Protein AF-A0A3G2T3H5-F1 (afdb_monomer_lite)

Radius of gyration: 31.22 Å; chains: 1; bounding box: 100×37×67 Å

Secondary structure (DSSP, 8-state):
--HHHHHHHHHHHHHHHHHHHHHHHHHHHHHHHHHHHHHHHHHHHHS---S-------HHHHHHTS-THHHHHHHHHHHHHTTT-PPP-GGGEE--TTT-SS-EEEEEEE-TT--HHHHIIIIIHHHHHTT-EEE---TT-SS-S---SEEEE-TT--EEEEE-GGG-SS-TTEEEEEEE---SSS---GGG---

Foldseek 3Di:
DPVVVVVVVVVVVVVVVVVVVVVVVVVVVVVVVVVVVVVVVVVVVVPPPPVPPVDPDAPVNVCVVDPVVVVVVVVLCCQQPVVFFDRDDPVQWDDDVVPDLWTKGKDKGADLPCDPVNCCVRRVVSCVVVAWAWDPQPPDQPDDPDRAPTWTAHPQRKIKGWHALCRPPVGSRIIMIMIIHPSVSDDDDPVPDDD

Sequence (195 aa):
MQENNNQDQEEKFDYKLEIKAHFFAYGIWIVVGLFLYGFIQFLSLFEPKTRLKYADVTVEERLSNSPKIFSYFNDQAQLIFAEKLAPFKYDDISWVPQKMPYKLFQFEISDIELKQQQFEEVYISKLKENGWERIPDTQESMYYLGSADYSFMDQYGHRIFIYQPIHNLENPHYWKISMVENSGIYEYNKTLVKH

Structure (mmCIF, N/CA/C/O backbone):
data_AF-A0A3G2T3H5-F1
#
_entry.id   AF-A0A3G2T3H5-F1
#
loop_
_atom_site.group_PDB
_atom_site.id
_atom_site.type_symbol
_atom_site.label_atom_id
_atom_site.label_alt_id
_atom_site.label_comp_id
_atom_site.label_asym_id
_atom_site.label_entity_id
_atom_site.label_seq_id
_atom_site.pdbx_PDB_ins_code
_atom_site.Cartn_x
_atom_site.Cartn_y
_atom_site.Cartn_z
_atom_site.occupancy
_atom_site.B_iso_or_equiv
_atom_site.auth_seq_id
_atom_site.auth_comp_id
_atom_site.auth_asym_id
_atom_site.auth_atom_id
_atom_site.pdbx_PDB_model_num
ATOM 1 N N . MET A 1 1 ? 86.599 -6.660 -34.695 1.00 53.59 1 MET A N 1
ATOM 2 C CA . MET A 1 1 ? 85.799 -5.411 -34.623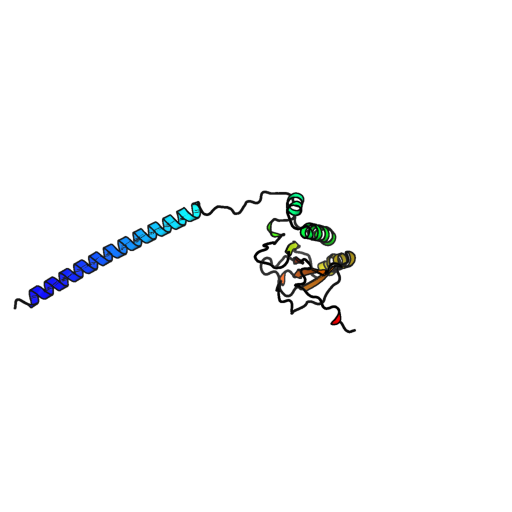 1.00 53.59 1 MET A CA 1
ATOM 3 C C . MET A 1 1 ? 84.650 -5.391 -35.648 1.00 53.59 1 MET A C 1
ATOM 5 O O . MET A 1 1 ? 84.330 -4.332 -36.169 1.00 53.59 1 MET A O 1
ATOM 9 N N . GLN A 1 2 ? 84.011 -6.531 -35.947 1.00 46.06 2 GLN A N 1
ATOM 10 C CA . GLN A 1 2 ? 82.849 -6.599 -36.857 1.00 46.06 2 GLN A CA 1
ATOM 11 C C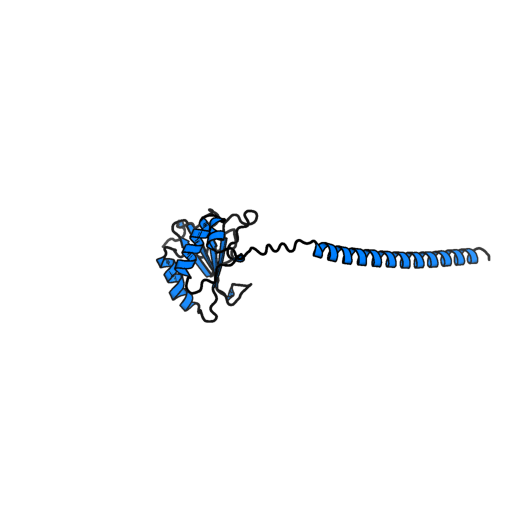 . GLN A 1 2 ? 81.587 -7.158 -36.176 1.00 46.06 2 GLN A C 1
ATOM 13 O O . GLN A 1 2 ? 80.494 -6.828 -36.613 1.00 46.06 2 GLN A O 1
ATOM 18 N N . GLU A 1 3 ? 81.715 -7.903 -35.071 1.00 48.34 3 GLU A N 1
ATOM 19 C CA . GLU A 1 3 ? 80.564 -8.436 -34.318 1.00 48.34 3 GLU A CA 1
ATOM 20 C C . GLU A 1 3 ? 79.749 -7.342 -33.598 1.00 48.34 3 GLU A C 1
ATOM 22 O O . GLU A 1 3 ? 78.525 -7.361 -33.679 1.00 48.34 3 GLU A O 1
ATOM 27 N N . ASN A 1 4 ? 80.398 -6.317 -33.022 1.00 49.59 4 ASN A N 1
ATOM 28 C CA . ASN A 1 4 ? 79.697 -5.218 -32.327 1.00 49.59 4 ASN A CA 1
ATOM 29 C C . ASN A 1 4 ? 78.794 -4.369 -33.243 1.00 49.59 4 ASN A C 1
ATOM 31 O O . ASN A 1 4 ? 77.767 -3.877 -32.797 1.00 49.59 4 ASN A O 1
ATOM 35 N N . ASN A 1 5 ? 79.144 -4.200 -34.524 1.00 51.94 5 ASN A N 1
ATOM 36 C CA . ASN A 1 5 ? 78.340 -3.385 -35.448 1.00 51.94 5 ASN A CA 1
ATOM 37 C C . ASN A 1 5 ? 77.077 -4.106 -35.937 1.00 51.94 5 ASN A C 1
ATOM 39 O O . ASN A 1 5 ? 76.103 -3.438 -36.277 1.00 51.94 5 ASN A O 1
ATOM 43 N N . ASN A 1 6 ? 77.091 -5.442 -35.983 1.00 53.56 6 ASN A N 1
ATOM 44 C CA . ASN A 1 6 ? 75.923 -6.226 -36.383 1.00 53.56 6 ASN A CA 1
ATOM 45 C C . ASN A 1 6 ? 74.921 -6.349 -35.225 1.00 53.56 6 ASN A C 1
ATOM 47 O O . ASN A 1 6 ? 73.731 -6.158 -35.457 1.00 53.56 6 ASN A O 1
ATOM 51 N N . GLN A 1 7 ? 75.395 -6.544 -33.986 1.00 49.78 7 GLN A N 1
ATOM 52 C CA . GLN A 1 7 ? 74.530 -6.540 -32.795 1.00 49.78 7 GLN A CA 1
ATOM 53 C C . GLN A 1 7 ? 73.863 -5.173 -32.556 1.00 49.78 7 GLN A C 1
ATOM 55 O O . GLN A 1 7 ? 72.655 -5.119 -32.348 1.00 49.78 7 GLN A O 1
ATOM 60 N N . ASP A 1 8 ? 74.595 -4.060 -32.702 1.00 55.69 8 ASP A N 1
ATOM 61 C CA . ASP A 1 8 ? 74.029 -2.704 -32.574 1.00 55.69 8 ASP A CA 1
ATOM 62 C C . ASP A 1 8 ? 72.996 -2.362 -33.672 1.00 55.69 8 ASP A C 1
ATOM 64 O O . ASP A 1 8 ? 72.146 -1.482 -33.489 1.00 55.69 8 ASP A O 1
ATOM 68 N N . GLN A 1 9 ? 73.084 -3.000 -34.847 1.00 55.06 9 GLN A N 1
ATOM 69 C CA . GLN A 1 9 ? 72.123 -2.816 -35.941 1.00 55.06 9 GLN A CA 1
ATOM 70 C C . GLN A 1 9 ? 70.877 -3.690 -35.781 1.00 55.06 9 GLN A C 1
ATOM 72 O O . GLN A 1 9 ? 69.784 -3.191 -36.053 1.00 55.06 9 GLN A O 1
ATOM 77 N N . GLU A 1 10 ? 71.021 -4.934 -35.314 1.00 56.00 10 GLU A N 1
ATOM 78 C CA . GLU A 1 10 ? 69.895 -5.811 -34.967 1.00 56.00 10 GLU A CA 1
ATOM 79 C C . GLU A 1 10 ? 69.091 -5.249 -33.789 1.00 56.00 10 GLU A C 1
ATOM 81 O O . GLU A 1 10 ? 67.883 -5.072 -33.934 1.00 56.00 10 GLU A O 1
ATOM 86 N N . GLU A 1 11 ? 69.734 -4.815 -32.696 1.00 56.69 11 GLU A N 1
ATOM 87 C CA . GLU A 1 11 ? 69.025 -4.187 -31.567 1.00 56.69 11 GLU A CA 1
ATOM 88 C C . GLU A 1 11 ? 68.261 -2.930 -32.011 1.00 56.69 11 GLU A C 1
ATOM 90 O O . GLU A 1 11 ? 67.079 -2.761 -31.709 1.00 56.69 11 GLU A O 1
ATOM 95 N N . LYS A 1 12 ? 68.884 -2.042 -32.801 1.00 57.34 12 LYS A N 1
ATOM 96 C CA . LYS A 1 12 ? 68.203 -0.839 -33.322 1.00 57.34 12 LYS A CA 1
ATOM 97 C C . LYS A 1 12 ? 67.062 -1.157 -34.289 1.00 57.34 12 LYS A C 1
ATOM 99 O O . LYS A 1 12 ? 66.165 -0.320 -34.443 1.00 57.34 12 LYS A O 1
ATOM 104 N N . PHE A 1 13 ? 67.111 -2.290 -34.985 1.00 57.06 13 PHE A N 1
ATOM 105 C CA . PHE A 1 13 ? 66.041 -2.735 -35.871 1.00 57.06 13 PHE A CA 1
ATOM 106 C C . PHE A 1 13 ? 64.867 -3.296 -35.061 1.00 57.06 13 PHE A C 1
ATOM 108 O O . PHE A 1 13 ? 63.732 -2.877 -35.300 1.00 57.06 13 PHE A O 1
ATOM 115 N N . ASP A 1 14 ? 65.147 -4.115 -34.047 1.00 58.66 14 ASP A N 1
ATOM 116 C CA . ASP A 1 14 ? 64.147 -4.675 -33.135 1.00 58.66 14 ASP A CA 1
ATOM 117 C C . ASP A 1 14 ? 63.424 -3.590 -32.330 1.00 58.66 14 ASP A C 1
ATOM 119 O O . ASP A 1 14 ? 62.194 -3.549 -32.347 1.00 58.66 14 ASP A O 1
ATOM 123 N N . TYR A 1 15 ? 64.134 -2.601 -31.771 1.00 58.31 15 TYR A N 1
ATOM 124 C CA . TYR A 1 15 ? 63.493 -1.468 -31.083 1.00 58.31 15 TYR A CA 1
ATOM 125 C C . TYR A 1 15 ? 62.580 -0.648 -32.010 1.00 58.31 15 TYR A C 1
ATOM 127 O O . TYR A 1 15 ? 61.507 -0.190 -31.614 1.00 58.31 15 TYR A O 1
ATOM 135 N N . LYS A 1 16 ? 62.973 -0.443 -33.275 1.00 63.81 16 LYS A N 1
ATOM 136 C CA . LYS A 1 16 ? 62.130 0.271 -34.252 1.00 63.81 16 LYS A CA 1
ATOM 137 C C . LYS A 1 16 ? 60.909 -0.547 -34.665 1.00 63.81 16 LYS A C 1
ATOM 139 O O . LYS A 1 16 ? 59.874 0.048 -34.977 1.00 63.81 16 LYS A O 1
ATOM 144 N N . LEU A 1 17 ? 61.025 -1.871 -34.706 1.00 64.75 17 LEU A N 1
ATOM 145 C CA . LEU A 1 17 ? 59.927 -2.782 -35.012 1.00 64.75 17 LEU A CA 1
ATOM 146 C C . LEU A 1 17 ? 58.942 -2.863 -33.836 1.00 64.75 17 LEU A C 1
ATOM 148 O O . LEU A 1 17 ? 57.736 -2.758 -34.051 1.00 64.75 17 LEU A O 1
ATOM 152 N N . GLU A 1 18 ? 59.451 -2.927 -32.608 1.00 63.16 18 GLU A N 1
ATOM 153 C CA . GLU A 1 18 ? 58.683 -2.946 -31.360 1.00 63.16 18 GLU A CA 1
ATOM 154 C C . GLU A 1 18 ? 57.906 -1.638 -31.148 1.00 63.16 18 GLU A C 1
ATOM 156 O O . GLU A 1 18 ? 56.699 -1.657 -30.909 1.00 63.16 18 GLU A O 1
ATOM 161 N N . ILE A 1 19 ? 58.541 -0.480 -31.368 1.00 68.69 19 ILE A N 1
ATOM 162 C CA . ILE A 1 19 ? 57.857 0.822 -31.309 1.00 68.69 19 ILE A CA 1
ATOM 163 C C . ILE A 1 19 ? 56.727 0.890 -32.348 1.00 68.69 19 ILE A C 1
ATOM 165 O O . ILE A 1 19 ? 55.616 1.318 -32.029 1.00 68.69 19 ILE A O 1
ATOM 169 N N . LYS A 1 20 ? 56.964 0.435 -33.587 1.00 70.25 20 LYS A N 1
ATOM 170 C CA . LYS A 1 20 ? 55.921 0.394 -34.628 1.00 70.25 20 LYS A CA 1
ATOM 171 C C . LYS A 1 20 ? 54.786 -0.566 -34.271 1.00 70.25 20 LYS A C 1
ATOM 173 O O . LYS A 1 20 ? 53.629 -0.228 -34.519 1.00 70.25 20 LYS A O 1
ATOM 178 N N . ALA A 1 21 ? 55.095 -1.715 -33.673 1.00 73.31 21 ALA A N 1
ATOM 179 C CA . ALA A 1 21 ? 54.104 -2.675 -33.198 1.00 73.31 21 ALA A CA 1
ATOM 180 C C . ALA A 1 21 ? 53.249 -2.087 -32.067 1.00 73.31 21 ALA A C 1
ATOM 182 O O . ALA A 1 21 ? 52.030 -2.245 -32.085 1.00 73.31 21 ALA A O 1
ATOM 183 N N . HIS A 1 22 ? 53.846 -1.324 -31.147 1.00 72.25 22 HIS A N 1
ATOM 184 C CA . HIS A 1 22 ? 53.109 -0.604 -30.111 1.00 72.25 22 HIS A CA 1
ATOM 185 C C . HIS A 1 22 ? 52.196 0.480 -30.687 1.00 72.25 22 HIS A C 1
ATOM 187 O O . HIS A 1 22 ? 51.030 0.535 -30.309 1.00 72.25 22 HIS A O 1
ATOM 193 N N . PHE A 1 23 ? 52.658 1.294 -31.641 1.00 74.19 23 PHE A N 1
ATOM 194 C CA . PHE A 1 23 ? 51.790 2.269 -32.318 1.00 74.19 23 PHE A CA 1
ATOM 195 C C . PHE A 1 23 ? 50.618 1.599 -33.045 1.00 74.19 23 PHE A C 1
ATOM 197 O O . PHE A 1 23 ? 49.490 2.088 -32.968 1.00 74.19 23 PHE A O 1
ATOM 204 N N . PHE A 1 24 ? 50.858 0.459 -33.697 1.00 73.19 24 PHE A N 1
ATOM 205 C CA . PHE A 1 24 ? 49.794 -0.339 -34.306 1.00 73.19 24 PHE A CA 1
ATOM 206 C C . PHE A 1 24 ? 48.822 -0.896 -33.263 1.00 73.19 24 PHE A C 1
ATOM 208 O O . PHE A 1 24 ? 47.612 -0.793 -33.447 1.00 73.19 24 PHE A O 1
ATOM 215 N N . ALA A 1 25 ? 49.328 -1.429 -32.150 1.00 77.69 25 ALA A N 1
ATOM 216 C CA . ALA A 1 25 ? 48.507 -1.946 -31.063 1.00 77.69 25 ALA A CA 1
ATOM 217 C C . ALA A 1 25 ? 47.642 -0.844 -30.433 1.00 77.69 25 ALA A C 1
ATOM 219 O O . ALA A 1 25 ? 46.441 -1.040 -30.270 1.00 77.69 25 ALA A O 1
ATOM 220 N N . TYR A 1 26 ? 48.204 0.337 -30.150 1.00 77.06 26 TYR A N 1
ATOM 221 C CA . TYR A 1 26 ? 47.439 1.487 -29.655 1.00 77.06 26 TYR A CA 1
ATOM 222 C C . TYR A 1 26 ? 46.386 1.952 -30.668 1.00 77.06 26 TYR A C 1
ATOM 224 O O . TYR A 1 26 ? 45.255 2.240 -30.281 1.00 77.06 26 TYR A O 1
ATOM 232 N N . GLY A 1 27 ? 46.713 1.961 -31.965 1.00 76.25 27 GLY A N 1
ATOM 233 C CA . GLY A 1 27 ? 45.751 2.255 -33.028 1.00 76.25 27 GLY A CA 1
ATOM 234 C C . GLY A 1 27 ? 44.589 1.258 -33.066 1.00 76.25 27 GLY A C 1
ATOM 235 O O . GLY A 1 27 ? 43.431 1.666 -33.136 1.00 76.25 27 GLY A O 1
ATOM 236 N N . ILE A 1 28 ? 44.879 -0.040 -32.939 1.00 82.75 28 ILE A N 1
ATOM 237 C CA . ILE A 1 28 ? 43.861 -1.097 -32.866 1.00 82.75 28 ILE A CA 1
ATOM 238 C C . ILE A 1 28 ? 42.987 -0.915 -31.620 1.00 82.75 28 ILE A C 1
ATOM 240 O O . ILE A 1 28 ? 41.766 -0.976 -31.731 1.00 82.75 28 ILE A O 1
ATOM 244 N N . TRP A 1 29 ? 43.573 -0.619 -30.457 1.00 79.31 29 TRP A N 1
ATOM 245 C CA . TRP A 1 29 ? 42.818 -0.365 -29.225 1.00 79.31 29 TRP A CA 1
ATOM 246 C C . TRP A 1 29 ? 41.880 0.838 -29.336 1.00 79.31 29 TRP A C 1
ATOM 248 O O . TRP A 1 29 ? 40.744 0.767 -28.871 1.00 79.31 29 TRP A O 1
ATOM 258 N N . ILE A 1 30 ? 42.313 1.917 -29.992 1.00 82.25 30 ILE A N 1
ATOM 259 C CA . ILE A 1 30 ? 41.468 3.092 -30.243 1.00 82.25 30 ILE A CA 1
ATOM 260 C C . ILE A 1 30 ? 40.303 2.729 -31.171 1.00 82.25 30 ILE A C 1
ATOM 262 O O . ILE A 1 30 ? 39.162 3.087 -30.887 1.00 82.25 30 ILE A O 1
ATOM 266 N N . VAL A 1 31 ? 40.560 1.979 -32.246 1.00 86.50 31 VAL A N 1
ATOM 267 C CA . VAL A 1 31 ? 39.512 1.539 -33.182 1.00 86.50 31 VAL A CA 1
ATOM 268 C C . VAL A 1 31 ? 38.519 0.596 -32.501 1.00 86.50 31 VAL A C 1
ATOM 270 O O . VAL A 1 31 ? 37.313 0.772 -32.655 1.00 86.50 31 VAL A O 1
ATOM 273 N N . VAL A 1 32 ? 38.997 -0.359 -31.700 1.00 85.38 32 VAL A N 1
ATOM 274 C CA . VAL A 1 32 ? 38.149 -1.278 -30.924 1.00 85.38 32 VAL A CA 1
ATOM 275 C C . VAL A 1 32 ? 37.328 -0.517 -29.883 1.00 85.38 32 VAL A C 1
ATOM 277 O O . VAL A 1 32 ? 36.135 -0.777 -29.746 1.00 85.38 32 VAL A O 1
ATOM 280 N N . GLY A 1 33 ? 37.922 0.460 -29.193 1.00 84.00 33 GLY A N 1
ATOM 281 C CA . GLY A 1 33 ? 37.222 1.312 -28.231 1.00 84.00 33 GLY A CA 1
ATOM 282 C C . GLY A 1 33 ? 36.127 2.160 -28.880 1.00 84.00 33 GLY A C 1
ATOM 283 O O . GLY A 1 33 ? 35.010 2.213 -28.371 1.00 84.00 33 GLY A O 1
ATOM 284 N N . LEU A 1 34 ? 36.409 2.767 -30.037 1.00 88.06 34 LEU A N 1
ATOM 285 C CA . LEU A 1 34 ? 35.421 3.528 -30.810 1.00 88.06 34 LEU A CA 1
ATOM 286 C C . LEU A 1 34 ? 34.308 2.632 -31.359 1.00 88.06 34 LEU A C 1
ATOM 288 O O . LEU A 1 34 ? 33.141 3.022 -31.328 1.00 88.06 34 LEU A O 1
ATOM 292 N N . PHE A 1 35 ? 34.647 1.424 -31.815 1.00 88.19 35 PHE A N 1
ATOM 293 C CA . PHE A 1 35 ? 33.664 0.448 -32.273 1.00 88.19 35 PHE A CA 1
ATOM 294 C C . PHE A 1 35 ? 32.764 -0.016 -31.125 1.00 88.19 35 PHE A C 1
ATOM 296 O O . PHE A 1 35 ? 31.550 -0.010 -31.281 1.00 88.19 35 PHE A O 1
ATOM 303 N N . LEU A 1 36 ? 33.326 -0.344 -29.957 1.00 83.88 36 LEU A N 1
ATOM 304 C CA . LEU A 1 36 ? 32.558 -0.698 -28.760 1.00 83.88 36 LEU A CA 1
ATOM 305 C C . LEU A 1 36 ? 31.672 0.457 -28.295 1.00 83.88 36 LEU A C 1
ATOM 307 O O . LEU A 1 36 ? 30.507 0.236 -27.992 1.00 83.88 36 LEU A O 1
ATOM 311 N N . TYR A 1 37 ? 32.184 1.688 -28.285 1.00 84.25 37 TYR A N 1
ATOM 312 C CA . TYR A 1 37 ? 31.395 2.867 -27.935 1.00 84.25 37 TYR A CA 1
ATOM 313 C C . TYR A 1 37 ? 30.217 3.067 -28.899 1.00 84.25 37 TYR A C 1
ATOM 315 O O . TYR A 1 37 ? 29.076 3.209 -28.461 1.00 84.25 37 TYR A O 1
ATOM 323 N N . GLY A 1 38 ? 30.469 3.015 -30.211 1.00 81.88 38 GLY A N 1
ATOM 324 C CA . GLY A 1 38 ? 29.429 3.106 -31.235 1.00 81.88 38 GLY A CA 1
ATOM 325 C C . GLY A 1 38 ? 28.443 1.940 -31.181 1.00 81.88 38 GLY A C 1
ATOM 326 O O . GLY A 1 38 ? 27.248 2.144 -31.361 1.00 81.88 38 GLY A O 1
ATOM 327 N N . PHE A 1 39 ? 28.916 0.735 -30.867 1.00 81.12 39 PHE A N 1
ATOM 328 C CA . PHE A 1 39 ? 28.091 -0.458 -30.710 1.00 81.12 39 PHE A CA 1
ATOM 329 C C . PHE A 1 39 ? 27.214 -0.389 -29.457 1.00 81.12 39 PHE A C 1
ATOM 331 O O . PHE A 1 39 ? 26.047 -0.741 -29.533 1.00 81.12 39 PHE A O 1
ATOM 338 N N . ILE A 1 40 ? 27.716 0.129 -28.333 1.00 79.19 40 ILE A N 1
ATOM 339 C CA . ILE A 1 40 ? 26.917 0.381 -27.124 1.00 79.19 40 ILE A CA 1
ATOM 340 C C . ILE A 1 40 ? 25.858 1.458 -27.396 1.00 79.19 40 ILE A C 1
ATOM 342 O O . ILE A 1 40 ? 24.711 1.290 -26.999 1.00 79.19 40 ILE A O 1
ATOM 346 N N . GLN A 1 41 ? 26.203 2.532 -28.114 1.00 75.62 41 GLN A N 1
ATOM 347 C CA . GLN A 1 41 ? 25.238 3.562 -28.531 1.00 75.62 41 GLN A CA 1
ATOM 348 C C . GLN A 1 41 ? 24.208 3.032 -29.540 1.00 75.62 41 GLN A C 1
ATOM 350 O O . GLN A 1 41 ? 23.042 3.410 -29.525 1.00 75.62 41 GLN A O 1
ATOM 355 N N . PHE A 1 42 ? 24.619 2.130 -30.427 1.00 77.62 42 PHE A N 1
ATOM 356 C CA . PHE A 1 42 ? 23.714 1.438 -31.334 1.00 77.62 42 PHE A CA 1
ATOM 357 C C . PHE A 1 42 ? 22.791 0.493 -30.561 1.00 77.62 42 PHE A C 1
ATOM 359 O O . PHE A 1 42 ? 21.582 0.529 -30.750 1.00 77.62 42 PHE A O 1
ATOM 366 N N . LEU A 1 43 ? 23.323 -0.298 -29.628 1.00 71.56 43 LEU A N 1
ATOM 367 C CA . LEU A 1 43 ? 22.522 -1.146 -28.753 1.00 71.56 43 LEU A CA 1
ATOM 368 C C . LEU A 1 43 ? 21.571 -0.328 -27.879 1.00 71.56 43 LEU A C 1
ATOM 370 O O . LEU A 1 43 ? 20.451 -0.772 -27.702 1.00 71.56 43 LEU A O 1
ATOM 374 N N . SER A 1 44 ? 21.932 0.869 -27.407 1.00 60.97 44 SER A N 1
ATOM 375 C CA . SER A 1 44 ? 21.009 1.742 -26.660 1.00 60.97 44 SER A CA 1
ATOM 376 C C . SER A 1 44 ? 19.907 2.363 -27.536 1.00 60.97 44 SER A C 1
ATOM 378 O O . SER A 1 44 ? 18.854 2.749 -27.030 1.00 60.97 44 SER A O 1
ATOM 380 N N . LEU A 1 45 ? 20.100 2.428 -28.861 1.00 66.75 45 LEU A N 1
ATOM 381 C CA . LEU A 1 45 ? 19.044 2.783 -29.820 1.00 66.75 45 LEU A CA 1
ATOM 382 C C . LEU A 1 45 ? 18.048 1.632 -30.044 1.00 66.75 45 LEU A C 1
ATOM 384 O O . LEU A 1 45 ? 16.884 1.901 -30.348 1.00 66.75 45 LEU A O 1
ATOM 388 N N . PHE A 1 46 ? 18.498 0.380 -29.894 1.00 60.69 46 PHE A N 1
ATOM 389 C CA . PHE A 1 46 ? 17.671 -0.833 -29.983 1.00 60.69 46 PHE A CA 1
ATOM 390 C C . PHE A 1 46 ? 17.242 -1.396 -28.634 1.00 60.69 46 PHE A C 1
ATOM 392 O O . PHE A 1 46 ? 16.380 -2.278 -28.620 1.00 60.69 46 PHE A O 1
ATOM 399 N N . GLU A 1 47 ? 17.791 -0.899 -27.519 1.00 48.53 47 GLU A N 1
ATOM 400 C CA . GLU A 1 47 ? 17.209 -1.103 -26.205 1.00 48.53 47 GLU A CA 1
ATOM 401 C C . GLU A 1 47 ? 15.764 -0.689 -26.376 1.00 48.53 47 GLU A C 1
ATOM 403 O O . GLU A 1 47 ? 15.482 0.462 -26.746 1.00 48.53 47 GLU A O 1
ATOM 408 N N . PRO A 1 48 ? 14.833 -1.637 -26.224 1.00 45.06 48 PRO A N 1
ATOM 409 C CA . PRO A 1 48 ? 13.463 -1.294 -26.417 1.00 45.06 48 PRO A CA 1
ATOM 410 C C . PRO A 1 48 ? 13.221 -0.218 -25.367 1.00 45.06 48 PRO A C 1
ATOM 412 O O . PRO A 1 48 ? 13.309 -0.458 -24.162 1.00 45.06 48 PRO A O 1
ATOM 415 N N . LYS A 1 49 ? 12.865 0.988 -25.819 1.00 47.38 49 LYS A N 1
ATOM 416 C CA . LYS A 1 49 ? 12.226 1.998 -24.974 1.00 47.38 49 LYS A CA 1
ATOM 417 C C . LYS A 1 49 ? 10.859 1.490 -24.494 1.00 47.38 49 LYS A C 1
ATOM 419 O O . LYS A 1 49 ? 9.951 2.276 -24.277 1.00 47.38 49 LYS A O 1
ATOM 424 N N . THR A 1 50 ? 10.702 0.184 -24.294 1.00 43.88 50 THR A N 1
ATOM 425 C CA . THR A 1 50 ? 9.740 -0.464 -23.431 1.00 43.88 50 THR A CA 1
ATOM 426 C C . THR A 1 50 ? 10.138 -0.213 -21.972 1.00 43.88 50 THR A C 1
ATOM 428 O O . THR A 1 50 ? 10.145 -1.121 -21.149 1.00 43.88 50 THR A O 1
ATOM 431 N N . ARG A 1 51 ? 10.268 1.058 -21.574 1.00 42.22 51 ARG A N 1
ATOM 432 C CA . ARG A 1 51 ? 9.248 1.455 -20.609 1.00 42.22 51 ARG A CA 1
ATOM 433 C C . ARG A 1 51 ? 7.981 1.297 -21.415 1.00 42.22 51 ARG A C 1
ATOM 435 O O . ARG A 1 51 ? 7.722 2.122 -22.286 1.00 42.22 51 ARG A O 1
ATOM 442 N N . LEU A 1 52 ? 7.289 0.167 -21.246 1.00 45.41 52 LEU A N 1
ATOM 443 C CA . LEU A 1 52 ? 5.878 0.119 -21.573 1.00 45.41 52 LEU A CA 1
ATOM 444 C C . LEU A 1 52 ? 5.359 1.432 -20.998 1.00 45.41 52 LEU A C 1
ATOM 446 O O . LEU A 1 52 ? 5.338 1.617 -19.783 1.00 45.41 52 LEU A O 1
ATOM 450 N N . LYS A 1 53 ? 5.094 2.412 -21.868 1.00 45.12 53 LYS A N 1
ATOM 451 C CA . LYS A 1 53 ? 4.175 3.479 -21.537 1.00 45.12 53 LYS A CA 1
ATOM 452 C C . LYS A 1 53 ? 2.897 2.692 -21.408 1.00 45.12 53 LYS A C 1
ATOM 454 O O . LYS A 1 53 ? 2.219 2.451 -22.402 1.00 45.12 53 LYS A O 1
ATOM 459 N N . TYR A 1 54 ? 2.700 2.116 -20.226 1.00 49.88 54 TYR A N 1
ATOM 460 C CA . TYR A 1 54 ? 1.429 1.578 -19.841 1.00 49.88 54 TYR A CA 1
ATOM 461 C C . TYR A 1 54 ? 0.514 2.745 -20.126 1.00 49.88 54 TYR A C 1
ATOM 463 O O . TYR A 1 54 ? 0.729 3.833 -19.589 1.00 49.88 54 TYR A O 1
ATOM 471 N N . ALA A 1 55 ? -0.347 2.565 -21.124 1.00 47.91 55 ALA A N 1
ATOM 472 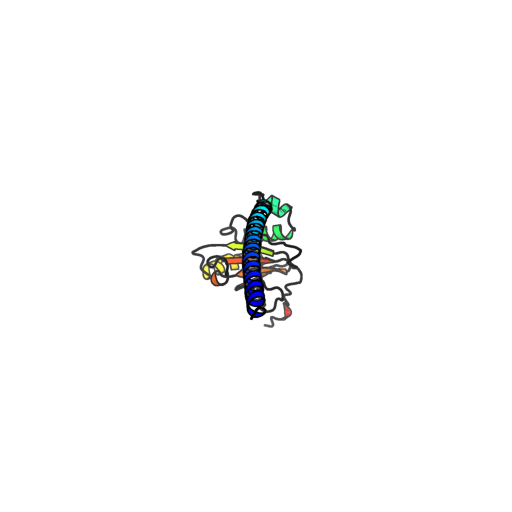C CA . ALA A 1 55 ? -1.327 3.569 -21.464 1.00 47.91 55 ALA A CA 1
ATOM 473 C C . ALA A 1 55 ? -2.002 4.008 -20.160 1.00 47.91 55 ALA A C 1
ATOM 475 O O . ALA A 1 55 ? -2.016 3.239 -19.191 1.00 47.91 55 ALA A O 1
ATOM 476 N N . ASP A 1 56 ? -2.540 5.220 -20.130 1.00 55.19 56 ASP A N 1
ATOM 477 C CA . ASP A 1 56 ? -3.382 5.677 -19.029 1.00 55.19 56 ASP A CA 1
ATOM 478 C C . ASP A 1 56 ? -4.692 4.857 -19.043 1.00 55.19 56 ASP A C 1
ATOM 480 O O . ASP A 1 56 ? -5.759 5.339 -19.404 1.00 55.19 56 ASP A O 1
ATOM 484 N N . VAL A 1 57 ? -4.585 3.557 -18.753 1.00 59.41 57 VAL A N 1
ATOM 485 C CA . VAL A 1 57 ? -5.683 2.638 -18.486 1.00 59.41 57 VAL A CA 1
ATOM 486 C C . VAL A 1 57 ? -6.262 3.052 -17.153 1.00 59.41 57 VAL A C 1
ATOM 488 O O . VAL A 1 57 ? -5.516 3.296 -16.198 1.00 59.41 57 VAL A O 1
ATOM 491 N N . THR A 1 58 ? -7.586 3.125 -17.093 1.00 68.38 58 THR A N 1
ATOM 492 C CA . THR A 1 58 ? -8.263 3.524 -15.867 1.00 68.38 58 THR A CA 1
ATOM 493 C C . THR A 1 58 ? -8.004 2.500 -14.759 1.00 68.38 58 THR A C 1
ATOM 495 O O . THR A 1 58 ? -7.595 1.356 -15.001 1.00 68.38 58 THR A O 1
ATOM 498 N N . VAL A 1 59 ? -8.226 2.918 -13.516 1.00 68.81 59 VAL A N 1
ATOM 499 C CA . VAL A 1 59 ? -8.042 2.068 -12.332 1.00 68.81 59 VAL A CA 1
ATOM 500 C C . VAL A 1 59 ? -8.888 0.802 -12.447 1.00 68.81 59 VAL A C 1
ATOM 502 O O . VAL A 1 59 ? -8.419 -0.294 -12.155 1.00 68.81 59 VAL A O 1
ATOM 505 N N . GLU A 1 60 ? -10.106 0.937 -12.961 1.00 71.00 60 GLU A N 1
ATOM 506 C CA . GLU A 1 60 ? -11.070 -0.145 -13.132 1.00 71.00 60 GLU A CA 1
ATOM 507 C C . GLU A 1 60 ? -10.571 -1.191 -14.134 1.00 71.00 60 GLU A C 1
ATOM 509 O O . GLU A 1 60 ? -10.590 -2.385 -13.833 1.00 71.00 60 GLU A O 1
ATOM 514 N N . GLU A 1 61 ? -10.065 -0.756 -15.293 1.00 72.12 61 GLU A N 1
ATOM 515 C CA . GLU A 1 61 ? -9.537 -1.651 -16.333 1.00 72.12 61 GLU A CA 1
ATOM 516 C C . GLU A 1 61 ? -8.263 -2.377 -15.872 1.00 72.12 61 GLU A C 1
ATOM 518 O O . GLU A 1 61 ? -7.971 -3.517 -16.250 1.00 72.12 61 GLU A O 1
ATOM 523 N N . ARG A 1 62 ? -7.490 -1.744 -14.993 1.00 72.06 62 ARG A N 1
ATOM 524 C CA . ARG A 1 62 ? -6.311 -2.356 -14.384 1.00 72.06 62 ARG A CA 1
ATOM 525 C C . ARG A 1 62 ? -6.684 -3.388 -13.329 1.00 72.06 62 ARG A C 1
ATOM 527 O O . ARG A 1 62 ? -6.148 -4.499 -13.344 1.00 72.06 62 ARG A O 1
ATOM 534 N N . LEU A 1 63 ? -7.604 -3.044 -12.432 1.00 75.81 63 LEU A N 1
ATOM 535 C CA . LEU A 1 63 ? -8.096 -3.954 -11.401 1.00 75.81 63 LEU A CA 1
ATOM 536 C C . LEU A 1 63 ? -8.796 -5.168 -12.020 1.00 75.81 63 LEU A C 1
ATOM 538 O O . LEU A 1 63 ? -8.586 -6.281 -11.545 1.00 75.81 63 LEU A O 1
ATOM 542 N N . SER A 1 64 ? -9.532 -4.997 -13.125 1.00 76.56 64 SER A N 1
ATOM 543 C CA . SER A 1 64 ? -10.174 -6.117 -13.827 1.00 76.56 64 SER A CA 1
ATOM 544 C C . SER A 1 64 ? -9.182 -7.132 -14.397 1.00 76.56 64 SER A C 1
ATOM 546 O O . SER A 1 64 ? -9.513 -8.309 -14.519 1.00 76.56 64 SER A O 1
ATOM 548 N N . ASN A 1 65 ? -7.964 -6.692 -14.729 1.00 73.88 65 ASN A N 1
ATOM 549 C CA . ASN A 1 65 ? -6.890 -7.538 -15.257 1.00 73.88 65 ASN A CA 1
ATOM 550 C C . ASN A 1 65 ? -5.912 -8.032 -14.173 1.00 73.88 65 ASN A C 1
ATOM 552 O O . ASN A 1 65 ? -4.929 -8.705 -14.484 1.00 73.88 65 ASN A O 1
ATOM 556 N N . SER A 1 66 ? -6.168 -7.707 -12.905 1.00 76.50 66 SER A N 1
ATOM 557 C CA . SER A 1 66 ? -5.298 -8.029 -11.774 1.00 76.50 66 SER A CA 1
ATOM 558 C C . SER A 1 66 ? -5.930 -9.094 -10.866 1.00 76.50 66 SER A C 1
ATOM 560 O O . SER A 1 66 ? -7.139 -9.331 -10.915 1.00 76.50 66 SER A O 1
ATOM 562 N N . PRO A 1 67 ? -5.145 -9.773 -10.006 1.00 83.75 67 PRO A N 1
ATOM 563 C CA . PRO A 1 67 ? -5.707 -10.627 -8.966 1.00 83.75 67 PRO A CA 1
ATOM 564 C C . PRO A 1 67 ? -6.795 -9.918 -8.147 1.00 83.75 67 PRO A C 1
ATOM 566 O O . PRO A 1 67 ? -6.602 -8.788 -7.706 1.00 83.75 67 PRO A O 1
ATOM 569 N N . LYS A 1 68 ? -7.905 -10.621 -7.874 1.00 85.81 68 LYS A N 1
ATOM 570 C CA . LYS A 1 68 ? -9.097 -10.079 -7.188 1.00 85.81 68 LYS A CA 1
ATOM 571 C C . LYS A 1 68 ? -8.809 -9.369 -5.860 1.00 85.81 68 LYS A C 1
ATOM 573 O O . LYS A 1 68 ? -9.561 -8.482 -5.473 1.00 85.81 68 LYS A O 1
ATOM 578 N N . ILE A 1 69 ? -7.734 -9.748 -5.166 1.00 86.88 69 ILE A N 1
ATOM 579 C CA . ILE A 1 69 ? -7.345 -9.109 -3.905 1.00 86.88 69 ILE A CA 1
ATOM 580 C C . ILE A 1 69 ? -7.022 -7.618 -4.077 1.00 86.88 69 ILE A C 1
ATOM 582 O O . ILE A 1 69 ? -7.244 -6.838 -3.161 1.00 86.88 69 ILE A O 1
ATOM 586 N N . PHE A 1 70 ? -6.551 -7.192 -5.252 1.00 86.12 70 PHE A N 1
ATOM 587 C CA . PHE A 1 70 ? -6.231 -5.786 -5.488 1.00 86.12 70 PHE A CA 1
ATOM 588 C C . PHE A 1 70 ? -7.477 -4.912 -5.572 1.00 86.12 70 PHE A C 1
ATOM 590 O O . PHE A 1 70 ? -7.429 -3.768 -5.134 1.00 86.12 70 PHE A O 1
ATOM 597 N N . SER A 1 71 ? -8.601 -5.452 -6.052 1.00 87.00 71 SER A N 1
ATOM 598 C CA . SER A 1 71 ? -9.891 -4.762 -5.963 1.00 87.00 71 SER A CA 1
ATOM 599 C C . SER A 1 71 ? -10.292 -4.566 -4.504 1.00 87.00 71 SER A C 1
ATOM 601 O O . SER A 1 71 ? -10.595 -3.450 -4.106 1.00 87.00 71 SER A O 1
ATOM 603 N N . TYR A 1 72 ? -10.176 -5.618 -3.686 1.00 91.06 72 TYR A N 1
ATOM 604 C CA . TYR A 1 72 ? -10.437 -5.523 -2.250 1.00 91.06 72 TYR A CA 1
ATOM 605 C C . TYR A 1 72 ? -9.551 -4.469 -1.565 1.00 91.06 72 TYR A C 1
ATOM 607 O O . TYR A 1 72 ? -10.058 -3.626 -0.831 1.00 91.06 72 TYR A O 1
ATOM 615 N N . PHE A 1 73 ? -8.241 -4.464 -1.832 1.00 90.31 73 PHE A N 1
ATOM 616 C CA . PHE A 1 73 ? -7.330 -3.470 -1.257 1.00 90.31 73 PHE A CA 1
ATOM 617 C C . PHE A 1 73 ? -7.612 -2.050 -1.731 1.00 90.31 73 PHE A C 1
ATOM 619 O O . PHE A 1 73 ? -7.566 -1.131 -0.918 1.00 90.31 73 PHE A O 1
ATOM 626 N N . ASN A 1 74 ? -7.952 -1.863 -3.005 1.00 87.19 74 ASN A N 1
ATOM 627 C CA . ASN A 1 74 ? -8.363 -0.560 -3.504 1.00 87.19 74 ASN A CA 1
ATOM 628 C C . ASN A 1 74 ? -9.634 -0.063 -2.795 1.00 87.19 74 ASN A C 1
ATOM 630 O O . ASN A 1 74 ? -9.667 1.083 -2.354 1.00 87.19 74 ASN A O 1
ATOM 634 N N . ASP A 1 75 ? -10.642 -0.920 -2.623 1.00 88.94 75 ASP A N 1
ATOM 635 C CA . ASP A 1 75 ? -11.888 -0.554 -1.942 1.00 88.94 75 ASP A CA 1
ATOM 636 C C . ASP A 1 75 ? -11.624 -0.164 -0.479 1.00 88.94 75 ASP A C 1
ATOM 638 O O . ASP A 1 75 ? -12.093 0.873 -0.011 1.00 88.94 75 ASP A O 1
ATOM 642 N N . GLN A 1 76 ? -10.803 -0.941 0.236 1.00 91.38 76 GLN A N 1
ATOM 643 C CA . GLN A 1 76 ? -10.388 -0.615 1.605 1.00 91.38 76 GLN 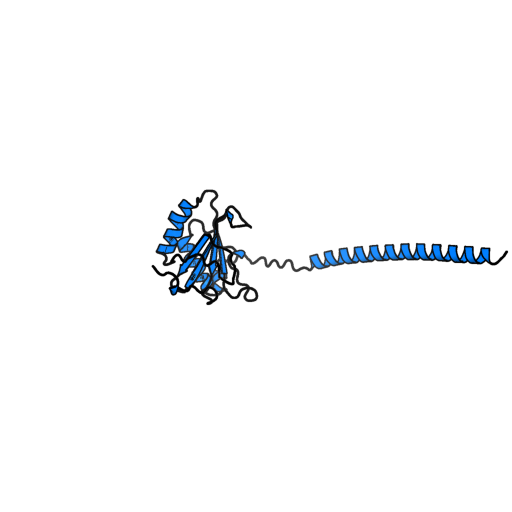A CA 1
ATOM 644 C C . GLN A 1 76 ? -9.601 0.700 1.663 1.00 91.38 76 GLN A C 1
ATOM 646 O O . GLN A 1 76 ? -9.846 1.540 2.530 1.00 91.38 76 GLN A O 1
ATOM 651 N N . ALA A 1 77 ? -8.683 0.918 0.721 1.00 88.38 77 ALA A N 1
ATOM 652 C CA . ALA A 1 77 ? -7.902 2.142 0.658 1.00 88.38 77 ALA A CA 1
ATOM 653 C C . ALA A 1 77 ? -8.785 3.373 0.405 1.00 88.38 77 ALA A C 1
ATOM 655 O O . ALA A 1 77 ? -8.597 4.399 1.054 1.00 88.38 77 ALA A O 1
ATOM 656 N N . GLN A 1 78 ? -9.789 3.266 -0.468 1.00 86.44 78 GLN A N 1
ATOM 657 C CA . GLN A 1 78 ? -10.768 4.330 -0.688 1.00 86.44 78 GLN A CA 1
ATOM 658 C C . GLN A 1 78 ? -11.628 4.580 0.557 1.00 86.44 78 GLN A C 1
ATOM 660 O O . GLN A 1 78 ? -11.828 5.732 0.930 1.00 86.44 78 GLN A O 1
ATOM 665 N N . LEU A 1 79 ? -12.081 3.535 1.253 1.00 88.62 79 LEU A N 1
ATOM 666 C CA . LEU A 1 79 ? -12.877 3.689 2.478 1.00 88.62 79 LEU A CA 1
ATOM 667 C C . LEU A 1 79 ? -12.109 4.402 3.600 1.00 88.62 79 LEU A C 1
ATOM 669 O O . LEU A 1 79 ? -12.671 5.235 4.311 1.00 88.62 79 LEU A O 1
ATOM 673 N N . ILE A 1 80 ? -10.821 4.095 3.758 1.00 87.88 80 ILE A N 1
ATOM 674 C CA . ILE A 1 80 ? -10.014 4.582 4.884 1.00 87.88 80 ILE A CA 1
ATOM 675 C C . ILE A 1 80 ? -9.303 5.899 4.542 1.00 87.88 80 ILE A C 1
ATOM 677 O O . ILE A 1 80 ? -9.264 6.815 5.365 1.00 87.88 80 ILE A O 1
ATOM 681 N N . PHE A 1 81 ? -8.760 6.016 3.329 1.00 85.12 81 PHE A N 1
ATOM 682 C CA . PHE A 1 81 ? -7.829 7.078 2.938 1.00 85.12 81 PHE A CA 1
ATOM 683 C C . PHE A 1 81 ? -8.350 8.005 1.831 1.00 85.12 81 PHE A C 1
ATOM 685 O O . PHE A 1 81 ? -7.579 8.837 1.365 1.00 85.12 81 PHE A O 1
ATOM 692 N N . ALA A 1 82 ? -9.628 7.920 1.430 1.00 77.75 82 ALA A N 1
ATOM 693 C CA . ALA A 1 82 ? -10.225 8.688 0.319 1.00 77.75 82 ALA A CA 1
ATOM 694 C C . ALA A 1 82 ? -9.756 10.150 0.192 1.00 77.75 82 ALA A C 1
ATOM 696 O O . ALA A 1 82 ? -9.462 10.611 -0.904 1.00 77.75 82 ALA A O 1
ATOM 697 N N . GLU A 1 83 ? -9.675 10.880 1.305 1.00 72.25 83 GLU A N 1
ATOM 698 C CA . GLU A 1 83 ? -9.340 12.313 1.327 1.00 72.25 83 GLU A CA 1
ATOM 699 C C . GLU A 1 83 ? -7.895 12.628 0.905 1.00 72.25 83 GLU A C 1
ATOM 701 O O . GLU A 1 83 ? -7.602 13.752 0.497 1.00 72.25 83 GLU A O 1
ATOM 706 N N . LYS A 1 84 ? -6.983 11.660 1.036 1.00 71.00 84 LYS A N 1
ATOM 707 C CA . LYS A 1 84 ? -5.549 11.813 0.744 1.00 71.00 84 LYS A CA 1
ATOM 708 C C . LYS A 1 84 ? -5.017 10.744 -0.204 1.00 71.00 84 LYS A C 1
ATOM 710 O O . LYS A 1 84 ? -3.823 10.748 -0.499 1.00 71.00 84 LYS A O 1
ATOM 715 N N . LEU A 1 85 ? -5.881 9.850 -0.686 1.00 65.19 85 LEU A N 1
ATOM 716 C CA . LEU A 1 85 ? -5.515 8.863 -1.684 1.00 65.19 85 LEU A CA 1
ATOM 717 C C . LEU A 1 85 ? -5.168 9.612 -2.972 1.00 65.19 85 LEU A C 1
ATOM 719 O O . LEU A 1 85 ? -6.022 10.263 -3.580 1.00 65.19 85 LEU A O 1
ATOM 723 N N . ALA A 1 86 ? -3.902 9.547 -3.377 1.00 61.12 86 ALA A N 1
ATOM 724 C CA . ALA A 1 86 ? -3.524 10.020 -4.696 1.00 61.12 86 ALA A CA 1
ATOM 725 C C . ALA A 1 86 ? -4.323 9.242 -5.760 1.00 61.12 86 ALA A C 1
ATOM 727 O O . ALA A 1 86 ? -4.704 8.091 -5.524 1.00 61.12 86 ALA A O 1
ATOM 728 N N . PRO A 1 87 ? -4.565 9.832 -6.944 1.00 61.50 87 PRO A N 1
ATOM 729 C CA . PRO A 1 87 ? -5.049 9.063 -8.078 1.00 61.50 87 PRO A CA 1
ATOM 730 C C . PRO A 1 87 ? -4.140 7.850 -8.274 1.00 61.50 87 PRO A C 1
ATOM 732 O O . PRO A 1 87 ? -2.925 8.009 -8.371 1.00 61.50 87 PRO A O 1
ATOM 735 N N . PHE A 1 88 ? -4.743 6.668 -8.289 1.00 56.00 88 PHE A N 1
ATOM 736 C CA . PHE A 1 88 ? -4.075 5.374 -8.370 1.00 56.00 88 PHE A CA 1
ATOM 737 C C . PHE A 1 88 ? -3.057 5.338 -9.524 1.00 56.00 88 PHE A C 1
ATOM 739 O O . PHE A 1 88 ? -3.411 5.569 -10.685 1.00 56.00 88 PHE A O 1
ATOM 746 N N . LYS A 1 89 ? -1.788 5.053 -9.223 1.00 57.62 89 LYS A N 1
ATOM 747 C CA . LYS A 1 89 ? -0.679 5.020 -10.187 1.00 57.62 89 LYS A CA 1
ATOM 748 C C . LYS A 1 89 ? -0.273 3.592 -10.540 1.00 57.62 89 LYS A C 1
ATOM 750 O O . LYS A 1 89 ? -0.560 2.633 -9.832 1.00 57.62 89 LYS A O 1
ATOM 755 N N . TYR A 1 90 ? 0.436 3.453 -11.665 1.00 49.41 90 TYR A N 1
ATOM 756 C CA . TYR A 1 90 ? 0.970 2.171 -12.145 1.00 49.41 90 TYR A CA 1
ATOM 757 C C . TYR A 1 90 ? 1.802 1.444 -11.081 1.00 49.41 90 TYR A C 1
ATOM 759 O O . TYR A 1 90 ? 1.669 0.233 -10.919 1.00 49.41 90 TYR A O 1
ATOM 767 N N . ASP A 1 91 ? 2.640 2.203 -10.377 1.00 56.38 91 ASP A N 1
ATOM 768 C CA . ASP A 1 91 ? 3.611 1.695 -9.411 1.00 56.38 91 ASP A CA 1
ATOM 769 C C . ASP A 1 91 ? 2.969 1.302 -8.064 1.00 56.38 91 ASP A C 1
ATOM 771 O O . ASP A 1 91 ? 3.636 0.686 -7.234 1.00 56.38 91 ASP A O 1
ATOM 775 N N . ASP A 1 92 ? 1.670 1.584 -7.869 1.00 55.78 92 ASP A N 1
ATOM 776 C CA . ASP A 1 92 ? 0.956 1.307 -6.615 1.00 55.78 92 ASP A CA 1
ATOM 777 C C . ASP A 1 92 ? 0.574 -0.182 -6.465 1.00 55.78 92 ASP A C 1
ATOM 779 O O . ASP A 1 92 ? 0.362 -0.699 -5.366 1.00 55.78 92 ASP A O 1
ATOM 783 N N . ILE A 1 93 ? 0.519 -0.929 -7.574 1.00 55.78 93 ILE A N 1
ATOM 784 C CA . ILE A 1 93 ? 0.355 -2.387 -7.552 1.00 55.78 93 ILE A CA 1
ATOM 785 C C . ILE A 1 93 ? 1.708 -3.026 -7.849 1.00 55.78 93 ILE A C 1
ATOM 787 O O . ILE A 1 93 ? 2.167 -3.028 -8.992 1.00 55.78 93 ILE A O 1
ATOM 791 N N . SER A 1 94 ? 2.314 -3.661 -6.847 1.00 58.00 94 SER A N 1
ATOM 792 C CA . SER A 1 94 ? 3.490 -4.498 -7.068 1.00 58.00 94 SER A CA 1
ATOM 793 C C . SER A 1 94 ? 3.110 -5.968 -6.928 1.00 58.00 94 SER A C 1
ATOM 795 O O . SER A 1 94 ? 3.004 -6.551 -5.851 1.00 58.00 94 SER A O 1
ATOM 797 N N . TRP A 1 95 ? 2.906 -6.605 -8.077 1.00 46.34 95 TRP A N 1
ATOM 798 C CA . TRP A 1 95 ? 2.849 -8.055 -8.162 1.00 46.34 95 TRP A CA 1
ATOM 799 C C . TRP A 1 95 ? 3.802 -8.522 -9.242 1.00 46.34 95 TRP A C 1
ATOM 801 O O . TRP A 1 95 ? 3.482 -8.532 -10.429 1.00 46.34 95 TRP A O 1
ATOM 811 N N . VAL A 1 96 ? 5.001 -8.906 -8.818 1.00 53.00 96 VAL A N 1
ATOM 812 C CA . VAL A 1 96 ? 5.908 -9.681 -9.657 1.00 53.00 96 VAL A CA 1
ATOM 813 C C . VAL A 1 96 ? 5.895 -11.103 -9.096 1.00 53.00 96 VAL A C 1
ATOM 815 O O . VAL A 1 96 ? 6.624 -11.367 -8.138 1.00 53.00 96 VAL A O 1
ATOM 818 N N . PRO A 1 97 ? 5.089 -12.024 -9.668 1.00 44.47 97 PRO A N 1
ATOM 819 C CA . PRO A 1 97 ? 4.919 -13.386 -9.148 1.00 44.47 97 PRO A CA 1
ATOM 820 C C . PRO A 1 97 ? 6.240 -14.147 -8.960 1.00 44.47 97 PRO A C 1
ATOM 822 O O . PRO A 1 97 ? 6.326 -15.073 -8.166 1.00 44.47 97 PRO A O 1
ATOM 825 N N . GLN A 1 98 ? 7.278 -13.758 -9.703 1.00 45.31 98 GLN A N 1
ATOM 826 C CA . GLN A 1 98 ? 8.604 -14.375 -9.683 1.00 45.31 98 GLN A CA 1
ATOM 827 C C . GLN A 1 98 ? 9.533 -13.825 -8.584 1.00 45.31 98 GLN A C 1
ATOM 829 O O . GLN A 1 98 ? 10.605 -14.382 -8.377 1.00 45.31 98 GLN A O 1
ATOM 834 N N . LYS A 1 99 ? 9.167 -12.726 -7.905 1.00 55.88 99 LYS A N 1
ATOM 835 C CA . LYS A 1 99 ? 10.022 -12.044 -6.912 1.00 55.88 99 LYS A CA 1
ATOM 836 C C . LYS A 1 99 ? 9.427 -11.990 -5.508 1.00 55.88 99 LYS A C 1
ATOM 838 O O . LYS A 1 99 ? 10.183 -11.825 -4.557 1.00 55.88 99 LYS A O 1
ATOM 843 N N . MET A 1 100 ? 8.106 -12.104 -5.371 1.00 63.09 100 MET A N 1
ATOM 844 C CA . MET A 1 100 ? 7.428 -11.986 -4.081 1.00 63.09 100 MET A CA 1
ATOM 845 C C . MET A 1 100 ? 6.438 -13.139 -3.890 1.00 63.09 100 MET A C 1
ATOM 847 O O . MET A 1 100 ? 5.620 -13.385 -4.777 1.00 63.09 100 MET A O 1
ATOM 851 N N . PRO A 1 101 ? 6.480 -13.838 -2.742 1.00 71.25 101 PRO A N 1
ATOM 852 C CA . PRO A 1 101 ? 5.553 -14.929 -2.447 1.00 71.25 101 PRO A CA 1
ATOM 853 C C . PRO A 1 101 ? 4.164 -14.436 -1.987 1.00 71.25 101 PRO A C 1
ATOM 855 O O . PRO A 1 101 ? 3.277 -15.246 -1.738 1.00 71.25 101 PRO A O 1
ATOM 858 N N . TYR A 1 102 ? 3.960 -13.117 -1.905 1.00 73.62 102 TYR A N 1
ATOM 859 C CA . TYR A 1 102 ? 2.701 -12.459 -1.556 1.00 73.62 102 TYR A CA 1
ATOM 860 C C . TYR A 1 102 ? 2.352 -11.350 -2.557 1.00 73.62 102 TYR A C 1
ATOM 862 O O . TYR A 1 102 ? 3.211 -10.833 -3.275 1.00 73.62 102 TYR A O 1
ATOM 870 N N . LYS A 1 103 ? 1.072 -10.974 -2.592 1.00 81.81 103 LYS A N 1
ATOM 871 C CA . LYS A 1 103 ? 0.558 -9.819 -3.342 1.00 81.81 103 LYS A CA 1
ATOM 872 C C . LYS A 1 103 ? 0.615 -8.558 -2.481 1.00 81.81 103 LYS A C 1
ATOM 874 O O . LYS A 1 103 ? 0.086 -8.570 -1.369 1.00 81.81 103 LYS A O 1
ATOM 879 N N . LEU A 1 104 ? 1.239 -7.500 -3.005 1.00 81.38 104 LEU A N 1
ATOM 880 C CA . LEU A 1 104 ? 1.470 -6.224 -2.324 1.00 81.38 104 LEU A CA 1
ATOM 881 C C . LEU A 1 104 ? 0.788 -5.076 -3.077 1.00 81.38 104 LEU A C 1
ATOM 883 O O . LEU A 1 104 ? 1.032 -4.852 -4.264 1.00 81.38 104 LEU A O 1
ATOM 887 N N . PHE A 1 105 ? -0.055 -4.340 -2.366 1.00 83.50 105 PHE A N 1
ATOM 888 C CA . PHE A 1 105 ? -0.635 -3.083 -2.816 1.00 83.50 105 PHE A CA 1
ATOM 889 C C . PHE A 1 105 ? -0.074 -1.957 -1.961 1.00 83.50 105 PHE A C 1
ATOM 891 O O . PHE A 1 105 ? -0.204 -1.997 -0.742 1.00 83.50 105 PHE A O 1
ATOM 898 N N . GLN A 1 106 ? 0.586 -0.986 -2.573 1.00 85.00 106 GLN A N 1
ATOM 899 C CA . GLN A 1 106 ? 1.313 0.048 -1.858 1.00 85.00 106 GLN A CA 1
ATOM 900 C C . GLN A 1 106 ? 0.949 1.414 -2.409 1.00 85.00 106 GLN A C 1
ATOM 902 O O . GLN A 1 106 ? 0.912 1.602 -3.612 1.00 85.00 106 GLN A O 1
ATOM 907 N N . PHE A 1 107 ? 0.734 2.385 -1.540 1.00 79.44 107 PHE A N 1
ATOM 908 C CA . PHE A 1 107 ? 0.541 3.765 -1.958 1.00 79.44 107 PHE A CA 1
ATOM 909 C C . PHE A 1 107 ? 1.113 4.703 -0.906 1.00 79.44 107 PHE A C 1
ATOM 911 O O . PHE A 1 107 ? 1.399 4.321 0.233 1.00 79.44 107 PHE A O 1
ATOM 918 N N . GLU A 1 108 ? 1.297 5.947 -1.314 1.00 80.69 108 GLU A N 1
ATOM 919 C CA . GLU A 1 108 ? 1.808 7.005 -0.461 1.00 80.69 108 GLU A CA 1
ATOM 920 C C . GLU A 1 108 ? 0.741 8.079 -0.294 1.00 80.69 108 GLU A C 1
ATOM 922 O O . GLU A 1 108 ? 0.078 8.466 -1.260 1.00 80.69 108 GLU A O 1
ATOM 927 N N . ILE A 1 109 ? 0.594 8.585 0.928 1.00 75.19 109 ILE A N 1
ATOM 928 C CA . ILE A 1 109 ? -0.216 9.771 1.191 1.00 75.19 109 ILE A CA 1
ATOM 929 C C . ILE A 1 109 ? 0.700 10.890 1.682 1.00 75.19 109 ILE A C 1
ATOM 931 O O . ILE A 1 109 ? 1.430 10.744 2.668 1.00 75.19 109 ILE A O 1
ATOM 935 N N . SER A 1 110 ? 0.683 12.016 0.970 1.00 65.94 110 SER A N 1
ATOM 936 C CA . SER A 1 110 ? 1.289 13.252 1.455 1.00 65.94 110 SER A CA 1
ATOM 937 C C . SER A 1 110 ? 0.256 14.118 2.129 1.00 65.94 110 SER A C 1
ATOM 939 O O . SER A 1 110 ? -0.791 14.425 1.554 1.00 65.94 110 SER A O 1
ATOM 941 N N . ASP A 1 111 ? 0.663 14.679 3.251 1.00 60.06 111 ASP A N 1
ATOM 942 C CA . ASP A 1 111 ? 0.354 16.066 3.521 1.00 60.06 111 ASP A CA 1
ATOM 943 C C . ASP A 1 111 ? 1.580 16.680 4.186 1.00 60.06 111 ASP A C 1
ATOM 945 O O . ASP A 1 111 ? 2.114 16.111 5.138 1.00 60.06 111 ASP A O 1
ATOM 949 N N . ILE A 1 112 ? 2.014 17.844 3.710 1.00 55.47 112 ILE A N 1
ATOM 950 C CA . ILE A 1 112 ? 3.093 18.608 4.352 1.00 55.47 112 ILE A CA 1
ATOM 951 C C . ILE A 1 112 ? 2.695 18.967 5.802 1.00 55.47 112 ILE A C 1
ATOM 953 O O . ILE A 1 112 ? 3.559 19.224 6.638 1.00 55.47 112 ILE A O 1
ATOM 957 N N . GLU A 1 113 ? 1.395 18.917 6.120 1.00 55.88 113 GLU A N 1
ATOM 958 C CA . GLU A 1 113 ? 0.833 19.291 7.416 1.00 55.88 113 GLU A CA 1
ATOM 959 C C . GLU A 1 113 ? 0.300 18.127 8.270 1.00 55.88 113 GLU A C 1
ATOM 961 O O . GLU A 1 113 ? -0.054 18.369 9.424 1.00 55.88 113 GLU A O 1
ATOM 966 N N . LEU A 1 114 ? 0.244 16.879 7.774 1.00 68.94 114 LEU A N 1
ATOM 967 C CA . LEU A 1 114 ? -0.367 15.771 8.526 1.00 68.94 114 LEU A CA 1
ATOM 968 C C . LEU A 1 114 ? 0.561 15.331 9.661 1.00 68.94 114 LEU A C 1
ATOM 970 O O . LEU A 1 114 ? 1.456 14.497 9.493 1.00 68.94 114 LEU A O 1
ATOM 974 N N . LYS A 1 115 ? 0.330 15.896 10.845 1.00 73.44 115 LYS A N 1
ATOM 975 C CA . LYS A 1 115 ? 1.045 15.516 12.064 1.00 73.44 115 LYS A CA 1
ATOM 976 C C . LYS A 1 115 ? 0.658 14.098 12.471 1.00 73.44 115 LYS A C 1
ATOM 978 O O . LYS A 1 115 ? -0.477 13.676 12.261 1.00 73.44 115 LYS A O 1
ATOM 983 N N . GLN A 1 116 ? 1.568 13.400 13.150 1.00 79.56 116 GLN A N 1
ATOM 984 C CA . GLN A 1 116 ? 1.319 12.057 13.690 1.00 79.56 116 GLN A CA 1
ATOM 985 C C . GLN A 1 116 ? -0.009 11.969 14.457 1.00 79.56 116 GLN A C 1
ATOM 987 O O . GLN A 1 116 ? -0.796 11.063 14.215 1.00 79.56 116 GLN A O 1
ATOM 992 N N . GLN A 1 117 ? -0.296 12.946 15.320 1.00 80.19 117 GLN A N 1
ATOM 993 C CA . GLN A 1 117 ? -1.541 12.977 16.089 1.00 80.19 117 GLN A CA 1
ATOM 994 C C . GLN A 1 117 ? -2.791 13.025 15.192 1.00 80.19 117 GLN A C 1
ATOM 996 O O . GLN A 1 117 ? -3.753 12.309 15.442 1.00 80.19 117 GLN A O 1
ATOM 1001 N N . GLN A 1 118 ? -2.764 13.808 14.111 1.00 77.00 118 GLN A N 1
ATOM 1002 C CA . GLN A 1 118 ? -3.877 13.876 13.159 1.00 77.00 118 GLN A CA 1
ATOM 1003 C C . GLN A 1 118 ? -4.013 12.576 12.360 1.00 77.00 118 GLN A C 1
ATOM 1005 O O . GLN A 1 118 ? -5.129 12.148 12.073 1.00 77.00 118 GLN A O 1
ATOM 1010 N N . PHE A 1 119 ? -2.894 11.922 12.027 1.00 83.88 119 PHE A N 1
ATOM 1011 C CA . PHE A 1 119 ? -2.927 10.602 11.399 1.00 83.88 119 PHE A CA 1
ATOM 1012 C C . PHE A 1 119 ? -3.606 9.576 12.317 1.00 83.88 119 PHE A C 1
ATOM 1014 O O . PHE A 1 119 ? -4.480 8.829 11.878 1.00 83.88 119 PHE A O 1
ATOM 1021 N N . GLU A 1 120 ? -3.227 9.559 13.595 1.00 83.69 120 GLU A N 1
ATOM 1022 C CA . GLU A 1 120 ? -3.792 8.648 14.590 1.00 83.69 120 GLU A CA 1
ATOM 1023 C C . GLU A 1 120 ? -5.282 8.909 14.838 1.00 83.69 120 GLU A C 1
ATOM 1025 O O . GLU A 1 120 ? -6.082 7.976 14.835 1.00 83.69 120 GLU A O 1
ATOM 1030 N N . GLU A 1 121 ? -5.685 10.166 14.995 1.00 84.69 121 GLU A N 1
ATOM 1031 C CA . GLU A 1 121 ? -7.082 10.517 15.255 1.00 84.69 121 GLU A CA 1
ATOM 1032 C C . GLU A 1 121 ? -7.999 10.176 14.073 1.00 84.69 121 GLU A C 1
ATOM 1034 O O . GLU A 1 121 ? -9.109 9.686 14.285 1.00 84.69 121 GLU A O 1
ATOM 1039 N N . VAL A 1 122 ? -7.535 10.374 12.834 1.00 85.19 122 VAL A N 1
ATOM 1040 C CA . VAL A 1 122 ? -8.358 10.179 11.632 1.00 85.19 122 VAL A CA 1
ATOM 1041 C C . VAL A 1 122 ? -8.227 8.761 11.078 1.00 85.19 122 VAL A C 1
ATOM 1043 O O . VAL A 1 122 ? -9.211 8.026 11.007 1.00 85.19 122 VAL A O 1
ATOM 1046 N N . TYR A 1 123 ? -7.027 8.348 10.672 1.00 87.88 123 TYR A N 1
ATOM 1047 C CA . TYR A 1 123 ? -6.852 7.132 9.873 1.00 87.88 123 TYR A CA 1
ATOM 1048 C C . TYR A 1 123 ? -6.807 5.864 10.716 1.00 87.88 123 TYR A C 1
ATOM 1050 O O . TYR A 1 123 ? -7.380 4.852 10.318 1.00 87.88 123 TYR A O 1
ATOM 1058 N N . ILE A 1 124 ? -6.192 5.906 11.901 1.00 88.44 124 ILE A N 1
ATOM 1059 C CA . ILE A 1 124 ? -6.191 4.743 12.802 1.00 88.44 124 ILE A CA 1
ATOM 1060 C C . ILE A 1 124 ? -7.607 4.472 13.330 1.00 88.44 124 ILE A C 1
ATOM 1062 O O . ILE A 1 124 ? -7.992 3.312 13.481 1.00 88.44 124 ILE A O 1
ATOM 1066 N N . SER A 1 125 ? -8.404 5.518 13.564 1.00 87.94 125 SER A N 1
ATOM 1067 C CA . SER A 1 125 ? -9.826 5.377 13.901 1.00 87.94 125 SER A CA 1
ATOM 1068 C C . SER A 1 125 ? -10.617 4.758 12.746 1.00 87.94 125 SER A C 1
ATOM 1070 O O . SER A 1 125 ? -11.258 3.728 12.947 1.00 87.94 125 SER A O 1
ATOM 1072 N N . LYS A 1 126 ? -10.485 5.292 11.520 1.00 90.88 126 LYS A N 1
ATOM 1073 C CA . LYS A 1 126 ? -11.142 4.740 10.319 1.00 90.88 126 LYS A CA 1
ATOM 1074 C C . LYS A 1 126 ? -10.759 3.279 10.054 1.00 90.88 126 LYS A C 1
ATOM 1076 O O . LYS A 1 126 ? -11.619 2.487 9.678 1.00 90.88 126 LYS A O 1
ATOM 1081 N N . LEU A 1 127 ? -9.502 2.889 10.280 1.00 92.38 127 LEU A N 1
ATOM 1082 C CA . LEU A 1 127 ? -9.065 1.488 10.187 1.00 92.38 127 LEU A CA 1
ATOM 1083 C C . LEU A 1 127 ? -9.870 0.589 11.131 1.00 92.38 127 LEU A C 1
ATOM 1085 O O . LEU A 1 127 ? -10.455 -0.403 10.694 1.00 92.38 127 LEU A O 1
ATOM 1089 N N . LYS A 1 128 ? -9.960 0.964 12.411 1.00 90.44 128 LYS A N 1
ATOM 1090 C CA . LYS A 1 128 ? -10.717 0.199 13.414 1.00 90.44 128 LYS A CA 1
ATOM 1091 C C . LYS A 1 128 ? -12.205 0.118 13.076 1.00 90.44 128 LYS A C 1
ATOM 1093 O O . LYS A 1 128 ? -12.795 -0.950 13.202 1.00 90.44 128 LYS A O 1
ATOM 1098 N N . GLU A 1 129 ? -12.800 1.222 12.625 1.00 92.12 129 GLU A N 1
ATOM 1099 C CA . GLU A 1 129 ? -14.206 1.275 12.195 1.00 92.12 129 GLU A CA 1
ATOM 1100 C C . GLU A 1 129 ? -14.493 0.339 11.012 1.00 92.12 129 GLU A C 1
ATOM 1102 O O . GLU A 1 129 ? -15.574 -0.240 10.935 1.00 92.12 129 GLU A O 1
ATOM 1107 N N . ASN A 1 130 ? -13.511 0.132 10.130 1.00 91.44 130 ASN A N 1
ATOM 1108 C CA . ASN A 1 130 ? -13.604 -0.772 8.982 1.00 91.44 130 ASN A CA 1
ATOM 1109 C C . ASN A 1 130 ? -13.134 -2.209 9.290 1.00 91.44 130 ASN A C 1
ATOM 1111 O O . ASN A 1 130 ? -12.884 -2.989 8.374 1.00 91.44 130 ASN A O 1
ATOM 1115 N N . GLY A 1 131 ? -13.031 -2.589 10.569 1.00 91.12 131 GLY A N 1
ATOM 1116 C CA . GLY A 1 131 ? -12.751 -3.971 10.972 1.00 91.12 131 GLY A CA 1
ATOM 1117 C C . GLY A 1 131 ? -11.276 -4.376 10.918 1.00 91.12 131 GLY A C 1
ATOM 1118 O O . GLY A 1 131 ? -10.977 -5.571 10.929 1.00 91.12 131 GLY A O 1
ATOM 1119 N N . TRP A 1 132 ? -10.358 -3.407 10.882 1.00 93.75 132 TRP A N 1
ATOM 1120 C CA . TRP A 1 132 ? -8.924 -3.658 10.996 1.00 93.75 132 TRP A CA 1
ATOM 1121 C C . TRP A 1 132 ? -8.479 -3.611 12.462 1.00 93.75 132 TRP A C 1
ATOM 1123 O O . TRP A 1 132 ? -8.505 -2.568 13.120 1.00 93.75 132 TRP A O 1
ATOM 1133 N N . GLU A 1 133 ? -8.033 -4.750 12.984 1.00 91.56 133 GLU A N 1
ATOM 1134 C CA . GLU A 1 133 ? -7.507 -4.889 14.341 1.00 91.56 133 GLU A CA 1
ATOM 1135 C C . GLU A 1 133 ? -6.022 -4.519 14.371 1.00 91.56 133 GLU A C 1
ATOM 1137 O O . GLU A 1 133 ? -5.231 -5.026 13.574 1.00 91.56 133 GLU A O 1
ATOM 1142 N N . ARG A 1 134 ? -5.611 -3.657 15.311 1.00 88.88 134 ARG A N 1
ATOM 1143 C CA . ARG A 1 134 ? -4.184 -3.368 15.515 1.00 88.88 134 ARG A CA 1
ATOM 1144 C C . ARG A 1 134 ? -3.493 -4.623 16.042 1.00 88.88 134 ARG A C 1
ATOM 1146 O O . ARG A 1 134 ? -3.923 -5.179 17.051 1.00 88.88 134 ARG A O 1
ATOM 1153 N N . ILE A 1 135 ? -2.403 -5.021 15.397 1.00 83.75 135 ILE A N 1
ATOM 1154 C CA . ILE A 1 135 ? -1.547 -6.122 15.844 1.00 83.75 135 ILE A CA 1
ATOM 1155 C C . ILE A 1 135 ? -0.207 -5.566 16.346 1.00 83.75 135 ILE A C 1
ATOM 1157 O 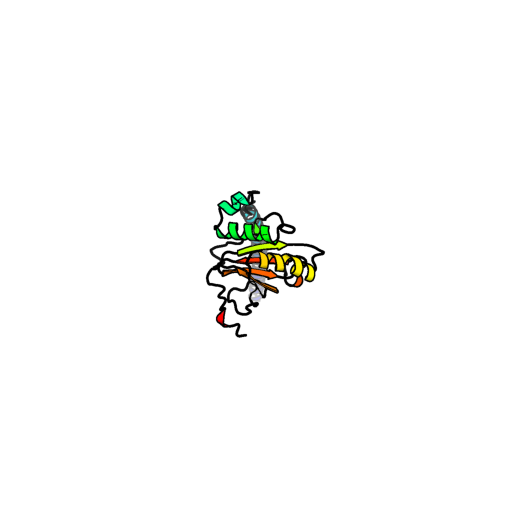O . ILE A 1 135 ? 0.207 -4.493 15.904 1.00 83.75 135 ILE A O 1
ATOM 1161 N N . PRO A 1 136 ? 0.471 -6.252 17.284 1.00 75.19 136 PRO A N 1
ATOM 1162 C CA . PRO A 1 136 ? 1.824 -5.887 17.683 1.00 75.19 136 PRO A CA 1
ATOM 1163 C C . PRO A 1 136 ? 2.763 -5.920 16.478 1.00 75.19 136 PRO A C 1
ATOM 1165 O O . PRO A 1 136 ? 2.651 -6.811 15.631 1.00 75.19 136 PRO A O 1
ATOM 1168 N N . ASP A 1 137 ? 3.713 -4.991 16.436 1.00 63.56 137 ASP A N 1
ATOM 1169 C CA . ASP A 1 137 ? 4.725 -4.965 15.388 1.00 63.56 137 ASP A CA 1
ATOM 1170 C C . ASP A 1 137 ? 5.640 -6.183 15.562 1.00 63.56 137 ASP A C 1
ATOM 1172 O O . ASP A 1 137 ? 6.464 -6.268 16.475 1.00 63.56 137 ASP A O 1
ATOM 1176 N N . THR A 1 138 ? 5.442 -7.196 14.721 1.00 54.38 138 THR A N 1
ATOM 1177 C CA . THR A 1 138 ? 6.253 -8.411 14.759 1.00 54.38 138 THR A CA 1
ATOM 1178 C C . THR A 1 138 ? 7.616 -8.107 14.149 1.00 54.38 138 THR A C 1
ATOM 1180 O O . THR A 1 138 ? 7.744 -8.051 12.927 1.00 54.38 138 THR A O 1
ATOM 1183 N N . GLN A 1 139 ? 8.637 -7.949 14.997 1.00 49.22 139 GLN A N 1
ATOM 1184 C CA . GLN A 1 139 ? 10.044 -7.831 14.579 1.00 49.22 139 GLN A CA 1
ATOM 1185 C C . GLN A 1 139 ? 10.552 -9.075 13.815 1.00 49.22 139 GLN A C 1
ATOM 1187 O O . GLN A 1 139 ? 11.566 -8.999 13.131 1.00 49.22 139 GLN A O 1
ATOM 1192 N N . GLU A 1 140 ? 9.840 -10.206 13.886 1.00 43.38 140 GLU A N 1
ATOM 1193 C CA . GLU A 1 140 ? 10.288 -11.518 13.396 1.00 43.38 140 GLU A CA 1
ATOM 1194 C C . GLU A 1 140 ? 9.517 -12.051 12.169 1.00 43.38 140 GLU A C 1
ATOM 1196 O O . GLU A 1 140 ? 9.309 -13.255 12.041 1.00 43.38 140 GLU A O 1
ATOM 1201 N N . SER A 1 141 ? 9.072 -11.206 11.232 1.00 43.47 141 SER A N 1
ATOM 1202 C CA . SER A 1 141 ? 8.588 -11.746 9.948 1.00 43.47 141 SER A CA 1
ATOM 1203 C C . SER A 1 141 ? 9.771 -11.950 8.993 1.00 43.47 141 SER A C 1
ATOM 1205 O O . SER A 1 141 ? 10.468 -10.988 8.666 1.00 43.47 141 SER A O 1
ATOM 1207 N N . MET A 1 142 ? 9.987 -13.181 8.509 1.00 40.22 142 MET A N 1
ATOM 1208 C CA . MET A 1 142 ? 11.054 -13.535 7.547 1.00 40.22 142 MET A CA 1
ATOM 1209 C C . MET A 1 142 ? 10.981 -12.766 6.209 1.00 40.22 142 MET A C 1
ATOM 1211 O O . MET A 1 142 ? 11.886 -12.876 5.384 1.00 40.22 142 MET A O 1
ATOM 1215 N N . TYR A 1 143 ? 9.932 -11.971 5.985 1.00 48.22 143 TYR A N 1
ATOM 1216 C CA . TYR A 1 143 ? 9.660 -11.259 4.741 1.00 48.22 143 TYR A CA 1
ATOM 1217 C C . TYR A 1 143 ? 9.533 -9.763 5.034 1.00 48.22 143 TYR A C 1
ATOM 1219 O O . TYR A 1 143 ? 8.446 -9.205 5.186 1.00 48.22 143 TYR A O 1
ATOM 1227 N N . TYR A 1 144 ? 10.700 -9.138 5.172 1.00 51.00 144 TYR A N 1
ATOM 1228 C CA . TYR A 1 144 ? 10.890 -7.751 5.581 1.00 51.00 144 TYR A CA 1
ATOM 1229 C C . TYR A 1 144 ? 10.231 -6.767 4.597 1.00 51.00 144 TYR A C 1
ATOM 1231 O O . TYR A 1 144 ? 10.778 -6.480 3.535 1.00 51.00 144 TYR A O 1
ATOM 1239 N N . LEU A 1 145 ? 9.093 -6.184 4.985 1.00 58.50 145 LEU A N 1
ATOM 1240 C CA . LEU A 1 145 ? 8.702 -4.843 4.526 1.00 58.50 145 LEU A CA 1
ATOM 1241 C C . LEU A 1 145 ? 9.308 -3.742 5.428 1.00 58.50 145 LEU A C 1
ATOM 1243 O O . LEU A 1 145 ? 9.014 -2.567 5.258 1.00 58.50 145 LEU A O 1
ATOM 1247 N N . GLY A 1 146 ? 10.195 -4.104 6.362 1.00 59.28 146 GLY A N 1
ATOM 1248 C CA . GLY A 1 146 ? 10.733 -3.201 7.384 1.00 59.28 146 GLY A CA 1
ATOM 1249 C C . GLY A 1 146 ? 9.875 -3.178 8.649 1.00 59.28 146 GLY A C 1
ATOM 1250 O O . GLY A 1 146 ? 8.760 -3.700 8.663 1.00 59.28 146 GLY A O 1
ATOM 1251 N N . SER A 1 147 ? 10.403 -2.579 9.717 1.00 68.81 147 SER A N 1
ATOM 1252 C CA . SER A 1 147 ? 9.651 -2.297 10.942 1.00 68.81 147 SER A CA 1
ATOM 1253 C C . SER A 1 147 ? 8.625 -1.200 10.659 1.00 68.81 147 SER A C 1
ATOM 1255 O O . SER A 1 147 ? 8.983 -0.025 10.594 1.00 68.81 147 SER A O 1
ATOM 1257 N N . ALA A 1 148 ? 7.375 -1.593 10.427 1.00 79.62 148 ALA A N 1
ATOM 1258 C CA . ALA A 1 148 ? 6.270 -0.652 10.314 1.00 79.62 148 ALA A CA 1
ATOM 1259 C C . ALA A 1 148 ? 6.042 0.067 11.649 1.00 79.62 148 ALA A C 1
ATOM 1261 O O . ALA A 1 148 ? 6.262 -0.512 12.711 1.00 79.62 148 ALA A O 1
ATOM 1262 N N . ASP A 1 149 ? 5.584 1.314 11.586 1.00 84.94 149 ASP A N 1
ATOM 1263 C CA . ASP A 1 149 ? 5.208 2.100 12.766 1.00 84.94 149 ASP A CA 1
ATOM 1264 C C . ASP A 1 149 ? 3.819 1.705 13.287 1.00 84.94 149 ASP A C 1
ATOM 1266 O O . ASP A 1 149 ? 3.517 1.832 14.476 1.00 84.94 149 ASP A O 1
ATOM 1270 N N . TYR A 1 150 ? 2.958 1.220 12.386 1.00 87.00 150 TYR A N 1
ATOM 1271 C CA . TYR A 1 150 ? 1.674 0.634 12.743 1.00 87.00 150 TYR A CA 1
ATOM 1272 C C . TYR A 1 150 ? 1.367 -0.580 11.871 1.00 87.00 150 TYR A C 1
ATOM 1274 O O . TYR A 1 150 ? 1.490 -0.531 10.644 1.00 87.00 150 TYR A O 1
ATOM 1282 N N . SER A 1 151 ? 0.875 -1.632 12.521 1.00 88.56 151 SER A N 1
ATOM 1283 C CA . SER A 1 151 ? 0.467 -2.879 11.882 1.00 88.56 151 SER A CA 1
ATOM 1284 C C . SER A 1 151 ? -0.994 -3.209 12.198 1.00 88.56 151 SER A C 1
ATOM 1286 O O . SER A 1 151 ? -1.426 -3.144 13.353 1.00 88.56 151 SER A O 1
ATOM 1288 N N . PHE A 1 152 ? -1.759 -3.600 11.179 1.00 90.94 152 PHE A N 1
ATOM 1289 C CA . PHE A 1 152 ? -3.166 -3.989 11.307 1.00 90.94 152 PHE A CA 1
ATOM 1290 C C . PHE A 1 152 ? -3.474 -5.284 10.566 1.00 90.94 152 PHE A C 1
ATOM 1292 O O . PHE A 1 152 ? -2.779 -5.640 9.615 1.00 90.94 152 PHE A O 1
ATOM 1299 N N . MET A 1 153 ? -4.541 -5.960 10.986 1.00 90.56 153 MET A N 1
ATOM 1300 C CA . MET A 1 153 ? -5.043 -7.178 10.366 1.00 90.56 153 MET A CA 1
ATOM 1301 C C . MET A 1 153 ? -6.569 -7.161 10.262 1.00 90.56 153 MET A C 1
ATOM 1303 O O . MET A 1 153 ? -7.241 -6.769 11.213 1.00 90.56 153 MET A O 1
ATOM 1307 N N . ASP A 1 154 ? -7.113 -7.603 9.133 1.00 91.44 154 ASP A N 1
ATOM 1308 C CA . ASP A 1 154 ? -8.558 -7.768 8.959 1.00 91.44 154 ASP A CA 1
ATOM 1309 C C . ASP A 1 154 ? -9.046 -9.175 9.360 1.00 91.44 154 ASP A C 1
ATOM 1311 O O . ASP A 1 154 ? -8.274 -10.064 9.732 1.00 91.44 154 ASP A O 1
ATOM 1315 N N . GLN A 1 155 ? -10.356 -9.401 9.249 1.00 88.94 155 GLN A N 1
ATOM 1316 C CA . GLN A 1 155 ? -10.991 -10.695 9.532 1.00 88.94 155 GLN A CA 1
ATOM 1317 C C . GLN A 1 155 ? -10.515 -11.853 8.631 1.00 88.94 155 GLN A C 1
ATOM 1319 O O . GLN A 1 155 ? -10.678 -13.017 8.996 1.00 88.94 155 GLN A O 1
ATOM 1324 N N . TYR A 1 156 ? -9.939 -11.553 7.464 1.00 89.06 156 TYR A N 1
ATOM 1325 C CA . TYR A 1 156 ? -9.418 -12.536 6.511 1.00 89.06 156 TYR A CA 1
ATOM 1326 C C . TYR A 1 156 ? -7.917 -12.800 6.713 1.00 89.06 156 TYR A C 1
ATOM 1328 O O . TYR A 1 156 ? -7.333 -13.655 6.039 1.00 89.06 156 TYR A O 1
ATOM 1336 N N . GLY A 1 157 ? -7.286 -12.099 7.659 1.00 85.94 157 GLY A N 1
ATOM 1337 C CA . GLY A 1 157 ? -5.860 -12.176 7.952 1.00 85.94 157 GLY A CA 1
ATOM 1338 C C . GLY A 1 157 ? -4.984 -11.373 6.988 1.00 85.94 157 GLY A C 1
ATOM 1339 O O . GLY A 1 157 ? -3.766 -11.556 6.987 1.00 85.94 157 GLY A O 1
ATOM 1340 N N . HIS A 1 158 ? -5.567 -10.525 6.135 1.00 89.25 158 HIS A N 1
ATOM 1341 C CA . HIS A 1 158 ? -4.804 -9.567 5.337 1.00 89.25 158 HIS A CA 1
ATOM 1342 C C . HIS A 1 158 ? -4.206 -8.512 6.255 1.00 89.25 158 HIS A C 1
ATOM 1344 O O . HIS A 1 158 ? -4.747 -8.244 7.328 1.00 89.25 158 HIS A O 1
ATOM 1350 N N . ARG A 1 159 ? -3.078 -7.925 5.856 1.00 88.00 159 ARG A N 1
ATOM 1351 C CA . ARG A 1 159 ? -2.323 -7.010 6.714 1.00 88.00 159 ARG A CA 1
ATOM 1352 C C . ARG A 1 159 ? -2.137 -5.650 6.084 1.00 88.00 159 ARG A C 1
ATOM 1354 O O . ARG A 1 159 ? -1.927 -5.554 4.880 1.00 88.00 159 ARG A O 1
ATOM 1361 N N . ILE A 1 160 ? -2.153 -4.623 6.924 1.00 89.38 160 ILE A N 1
ATOM 1362 C CA . ILE A 1 160 ? -1.733 -3.269 6.573 1.00 89.38 160 ILE A CA 1
ATOM 1363 C C . ILE A 1 160 ? -0.508 -2.920 7.408 1.00 89.38 160 ILE A C 1
ATOM 1365 O O . ILE A 1 160 ? -0.519 -3.077 8.628 1.00 89.38 160 ILE A O 1
ATOM 1369 N N . PHE A 1 161 ? 0.517 -2.411 6.737 1.00 88.50 161 PHE A N 1
ATOM 1370 C CA . PHE A 1 161 ? 1.717 -1.843 7.331 1.00 88.50 161 PHE A CA 1
ATOM 1371 C C . PHE A 1 161 ? 1.786 -0.360 6.983 1.00 88.50 161 PHE A C 1
ATOM 1373 O O . PHE A 1 161 ? 1.622 0.016 5.820 1.00 88.50 161 PHE A O 1
ATOM 1380 N N . ILE A 1 162 ? 2.016 0.476 7.988 1.00 88.25 162 ILE A N 1
ATOM 1381 C CA . ILE A 1 162 ? 2.071 1.930 7.849 1.00 88.25 162 ILE A CA 1
ATOM 1382 C C . ILE A 1 162 ? 3.432 2.403 8.336 1.00 88.25 162 ILE A C 1
ATOM 1384 O O . ILE A 1 162 ? 3.829 2.091 9.458 1.00 88.25 162 ILE A O 1
ATOM 1388 N N . TYR A 1 163 ? 4.115 3.176 7.499 1.00 85.81 163 TYR A N 1
ATOM 1389 C CA . TYR A 1 163 ? 5.421 3.754 7.789 1.00 85.81 163 TYR A CA 1
ATOM 1390 C C . TYR A 1 163 ? 5.298 5.271 7.843 1.00 85.81 163 TYR A C 1
ATOM 1392 O O . TYR A 1 163 ? 4.754 5.904 6.930 1.00 85.81 163 TYR A O 1
ATOM 1400 N N . GLN A 1 164 ? 5.817 5.846 8.919 1.00 84.62 164 GLN A N 1
ATOM 1401 C CA . GLN A 1 164 ? 5.939 7.280 9.099 1.00 84.62 164 GLN A CA 1
ATOM 1402 C C . GLN A 1 164 ? 6.886 7.873 8.045 1.00 84.62 164 GLN A C 1
ATOM 1404 O O . GLN A 1 164 ? 7.823 7.199 7.607 1.00 84.62 164 GLN A O 1
ATOM 1409 N N . PRO A 1 165 ? 6.716 9.160 7.691 1.00 82.62 165 PRO A N 1
ATOM 1410 C CA . PRO A 1 165 ? 7.570 9.833 6.717 1.00 82.62 165 PRO A CA 1
ATOM 1411 C C . PRO A 1 165 ? 9.067 9.709 7.014 1.00 82.62 165 PRO A C 1
ATOM 1413 O O . PRO A 1 165 ? 9.851 9.453 6.110 1.00 82.62 165 PRO A O 1
ATOM 1416 N N . ILE A 1 166 ? 9.470 9.790 8.286 1.00 78.81 166 ILE A N 1
ATOM 1417 C CA . ILE A 1 166 ? 10.878 9.663 8.694 1.00 78.81 166 ILE A CA 1
ATOM 1418 C C . ILE A 1 166 ? 11.499 8.298 8.343 1.00 78.81 166 ILE A C 1
ATOM 1420 O O . ILE A 1 166 ? 12.710 8.203 8.158 1.00 78.81 166 ILE A O 1
ATOM 1424 N N . HIS A 1 167 ? 10.678 7.254 8.219 1.00 76.38 167 HIS A N 1
ATOM 1425 C CA . HIS A 1 167 ? 11.098 5.905 7.845 1.00 76.38 167 HIS A CA 1
ATOM 1426 C C . HIS A 1 167 ? 10.923 5.620 6.343 1.00 76.38 167 HIS A C 1
ATOM 1428 O O . HIS A 1 167 ? 11.357 4.570 5.864 1.00 76.38 167 HIS A O 1
ATOM 1434 N N . ASN A 1 168 ? 10.341 6.549 5.574 1.00 74.31 168 ASN A N 1
ATOM 1435 C CA . ASN A 1 168 ? 10.259 6.459 4.119 1.00 74.31 168 ASN A CA 1
ATOM 1436 C C . ASN A 1 168 ? 11.524 7.050 3.472 1.00 74.31 168 ASN A C 1
ATOM 1438 O O . ASN A 1 168 ? 11.606 8.244 3.190 1.00 74.31 168 ASN A O 1
ATOM 1442 N N . LEU A 1 169 ? 12.520 6.189 3.234 1.00 72.94 169 LEU A N 1
ATOM 1443 C CA . LEU A 1 169 ? 13.824 6.580 2.680 1.00 72.94 169 LEU A CA 1
ATOM 1444 C C . LEU A 1 169 ? 13.739 7.208 1.282 1.00 72.94 169 LEU A C 1
ATOM 1446 O O . LEU A 1 169 ? 14.605 8.004 0.923 1.00 72.94 169 LEU A O 1
ATOM 1450 N N . GLU A 1 170 ? 12.730 6.839 0.492 1.00 72.69 170 GLU A N 1
ATOM 1451 C CA . GLU A 1 170 ? 12.548 7.354 -0.868 1.00 72.69 170 GLU A CA 1
ATOM 1452 C C . GLU A 1 170 ? 11.855 8.720 -0.851 1.00 72.69 170 GLU A C 1
ATOM 1454 O O . GLU A 1 170 ? 12.264 9.623 -1.579 1.00 72.69 170 GLU A O 1
ATOM 1459 N N . ASN A 1 171 ? 10.856 8.889 0.023 1.00 72.25 171 ASN A N 1
ATOM 1460 C CA . ASN A 1 171 ? 10.033 10.092 0.119 1.00 72.25 171 ASN A CA 1
ATOM 1461 C C . ASN A 1 171 ? 9.794 10.498 1.592 1.00 72.25 171 ASN A C 1
ATOM 1463 O O . ASN A 1 171 ? 8.730 10.215 2.149 1.00 72.25 171 ASN A O 1
ATOM 1467 N N . PRO A 1 172 ? 10.718 11.245 2.230 1.00 75.62 172 PRO A N 1
ATOM 1468 C CA . PRO A 1 172 ? 10.720 11.495 3.680 1.00 75.62 172 PRO A CA 1
ATOM 1469 C C . PRO A 1 172 ? 9.595 12.413 4.202 1.00 75.62 172 PRO A C 1
ATOM 1471 O O . PRO A 1 172 ? 9.555 12.763 5.381 1.00 75.62 172 PRO A O 1
ATOM 1474 N N . HIS A 1 173 ? 8.676 12.825 3.328 1.00 76.69 173 HIS A N 1
ATOM 1475 C CA . HIS A 1 173 ? 7.492 13.631 3.646 1.00 76.69 173 HIS A CA 1
ATOM 1476 C C . HIS A 1 173 ? 6.176 12.859 3.476 1.00 76.69 173 HIS A C 1
ATOM 1478 O O . HIS A 1 173 ? 5.102 13.424 3.668 1.00 76.69 173 HIS A O 1
ATOM 1484 N N . TYR A 1 174 ? 6.250 11.582 3.101 1.00 79.25 174 TYR A N 1
ATOM 1485 C CA . TYR A 1 174 ? 5.096 10.784 2.719 1.00 79.25 174 TYR A CA 1
ATOM 1486 C C . TYR A 1 174 ? 4.933 9.608 3.665 1.00 79.25 174 TYR A C 1
ATOM 1488 O O . TYR A 1 174 ? 5.870 8.845 3.905 1.00 79.25 174 TYR A O 1
ATOM 1496 N N . TRP A 1 175 ? 3.711 9.440 4.156 1.00 83.88 175 TRP A N 1
ATOM 1497 C CA . TRP A 1 175 ? 3.319 8.215 4.829 1.00 83.88 175 TRP A CA 1
ATOM 1498 C C . TRP A 1 175 ? 3.195 7.121 3.780 1.00 83.88 175 TRP A C 1
ATOM 1500 O O . TRP A 1 175 ? 2.515 7.306 2.768 1.00 83.88 175 TRP A O 1
ATOM 1510 N N . LYS A 1 176 ? 3.844 5.988 4.023 1.00 86.06 176 LYS A N 1
ATOM 1511 C CA . LYS A 1 176 ? 3.806 4.836 3.125 1.00 86.06 176 LYS A CA 1
ATOM 1512 C C . LYS A 1 176 ? 2.874 3.786 3.707 1.00 86.06 176 LYS A C 1
ATOM 1514 O O . LYS A 1 176 ? 3.005 3.425 4.876 1.00 86.06 176 LYS A O 1
ATOM 1519 N N . ILE A 1 177 ? 1.940 3.302 2.898 1.00 87.75 177 ILE A N 1
ATOM 1520 C CA . ILE A 1 177 ? 0.959 2.294 3.288 1.00 87.75 177 ILE A CA 1
ATOM 1521 C C . ILE A 1 177 ? 1.139 1.083 2.385 1.00 87.75 177 ILE A C 1
ATOM 1523 O O . ILE A 1 177 ? 1.122 1.209 1.164 1.00 87.75 177 ILE A O 1
ATOM 1527 N N . SER A 1 178 ? 1.285 -0.088 2.997 1.00 87.88 178 SER A N 1
ATOM 1528 C CA . SER A 1 178 ? 1.444 -1.372 2.319 1.00 87.88 178 SER A CA 1
ATOM 1529 C C . SER A 1 178 ? 0.355 -2.335 2.781 1.00 87.88 178 SER A C 1
ATOM 1531 O O . SER A 1 178 ? 0.319 -2.710 3.950 1.00 87.88 178 SER A O 1
ATOM 1533 N N . MET A 1 179 ? -0.517 -2.761 1.871 1.00 89.31 179 MET A N 1
ATOM 1534 C CA . MET A 1 179 ? -1.534 -3.788 2.092 1.00 89.31 179 MET A CA 1
ATOM 1535 C C . MET A 1 179 ? -1.080 -5.120 1.487 1.00 89.31 179 MET A C 1
ATOM 1537 O O . MET A 1 179 ? -0.632 -5.172 0.339 1.00 89.31 179 MET A O 1
ATOM 1541 N N . VAL A 1 180 ? -1.186 -6.204 2.254 1.00 87.62 180 VAL A N 1
ATOM 1542 C CA . VAL A 1 180 ? -0.638 -7.517 1.898 1.00 87.62 180 VAL A CA 1
ATOM 1543 C C . VAL A 1 180 ? -1.658 -8.623 2.113 1.00 87.62 180 VAL A C 1
ATOM 1545 O O . VAL A 1 180 ? -2.353 -8.670 3.130 1.00 87.62 180 VAL A O 1
ATOM 1548 N N . GLU A 1 181 ? -1.743 -9.538 1.146 1.00 87.19 181 GLU A N 1
ATOM 1549 C CA . GLU A 1 181 ? -2.664 -10.670 1.226 1.00 87.19 181 GLU A CA 1
ATOM 1550 C C . GLU A 1 181 ? -2.271 -11.679 2.311 1.00 87.19 181 GLU A C 1
ATOM 1552 O O . GLU A 1 181 ? -1.098 -11.847 2.658 1.00 87.19 181 GLU A O 1
ATOM 1557 N N . ASN A 1 182 ? -3.265 -12.431 2.784 1.00 82.56 182 ASN A N 1
ATOM 1558 C CA . ASN A 1 182 ? -3.039 -13.525 3.717 1.00 82.56 182 ASN A CA 1
ATOM 1559 C C . ASN A 1 182 ? -2.508 -14.732 2.942 1.00 82.56 182 ASN A C 1
ATOM 1561 O O . ASN A 1 182 ? -3.258 -15.584 2.475 1.00 82.56 182 ASN A O 1
ATOM 1565 N N . SER A 1 183 ? -1.196 -14.757 2.763 1.00 72.69 183 SER A N 1
ATOM 1566 C CA . SER A 1 183 ? -0.466 -15.814 2.062 1.00 72.69 183 SER A CA 1
ATOM 1567 C C . SER A 1 183 ? 0.062 -16.897 3.014 1.00 72.69 183 SER A C 1
ATOM 1569 O O . SER A 1 183 ? 0.787 -17.785 2.578 1.00 72.69 183 SER A O 1
ATOM 1571 N N . GLY A 1 184 ? -0.252 -16.818 4.316 1.00 68.88 184 GLY A N 1
ATOM 1572 C CA . GLY A 1 184 ? 0.348 -17.664 5.362 1.00 68.88 184 GLY A CA 1
ATOM 1573 C C . GLY A 1 184 ? 1.796 -17.297 5.711 1.00 68.88 184 GLY A C 1
ATOM 1574 O O . GLY A 1 184 ? 2.400 -17.889 6.590 1.00 68.88 184 GLY A O 1
ATOM 1575 N N . ILE A 1 185 ? 2.353 -16.295 5.034 1.00 67.50 185 ILE A N 1
ATOM 1576 C CA . ILE A 1 185 ? 3.744 -15.853 5.175 1.00 67.50 185 ILE A CA 1
ATOM 1577 C C . ILE A 1 185 ? 3.937 -14.991 6.417 1.00 67.50 185 ILE A C 1
ATOM 1579 O O . ILE A 1 185 ? 4.958 -15.048 7.101 1.00 67.50 185 ILE A O 1
ATOM 1583 N N . TYR A 1 186 ? 2.924 -14.184 6.700 1.00 64.62 186 TYR A N 1
ATOM 1584 C CA . TYR A 1 186 ? 2.846 -13.379 7.894 1.00 64.62 186 TYR A CA 1
ATOM 1585 C C . TYR A 1 186 ? 1.935 -14.120 8.866 1.00 64.62 186 TYR A C 1
ATOM 1587 O O . TYR A 1 186 ? 0.723 -13.893 8.901 1.00 64.62 186 TYR A O 1
ATOM 1595 N N . GLU A 1 187 ? 2.503 -15.024 9.657 1.00 59.06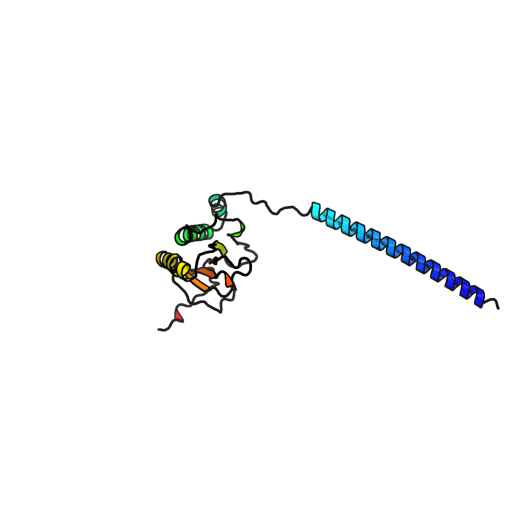 187 GLU A N 1
ATOM 1596 C CA . GLU A 1 187 ? 1.768 -15.683 10.735 1.00 59.06 187 GLU A CA 1
ATOM 1597 C C . GLU A 1 187 ? 1.609 -14.712 11.911 1.00 59.06 187 GLU A C 1
ATOM 1599 O O . GLU A 1 187 ? 2.553 -14.043 12.334 1.00 59.06 187 GLU A O 1
ATOM 1604 N N . TYR A 1 188 ? 0.381 -14.537 12.400 1.00 55.28 188 TYR A N 1
ATOM 1605 C CA . TYR A 1 188 ? 0.125 -13.835 13.657 1.00 55.28 188 TYR A CA 1
ATOM 1606 C C . TYR A 1 188 ? -0.423 -14.858 14.633 1.00 55.28 188 TYR A C 1
ATOM 1608 O O . TYR A 1 188 ? -1.555 -15.325 14.506 1.00 55.28 188 TYR A O 1
ATOM 1616 N N . ASN A 1 189 ? 0.399 -15.226 15.608 1.00 51.75 189 ASN A N 1
ATOM 1617 C CA . ASN A 1 189 ? -0.004 -16.167 16.631 1.00 51.75 189 ASN A CA 1
ATOM 1618 C C . ASN A 1 189 ? -0.733 -15.396 17.746 1.00 51.75 189 ASN A C 1
ATOM 1620 O O . ASN A 1 189 ? -0.097 -14.882 18.668 1.00 51.75 189 ASN A O 1
ATOM 1624 N N . LYS A 1 190 ? -2.074 -15.309 17.666 1.00 45.88 190 LYS A N 1
ATOM 1625 C CA . LYS A 1 190 ? -2.936 -14.664 18.691 1.00 45.88 190 LYS A CA 1
ATOM 1626 C C . LYS A 1 190 ? -2.673 -15.198 20.112 1.00 45.88 190 LYS A C 1
ATOM 1628 O O . LYS A 1 190 ? -2.969 -14.520 21.089 1.00 45.88 190 LYS A O 1
ATOM 1633 N N . THR A 1 191 ? -2.070 -16.379 20.242 1.00 44.97 191 THR A N 1
ATOM 1634 C CA . THR A 1 191 ? -1.805 -17.067 21.514 1.00 44.97 191 THR A CA 1
ATOM 1635 C C . THR A 1 191 ? -0.694 -16.446 22.379 1.00 44.97 191 THR A C 1
ATOM 1637 O O . THR A 1 191 ? -0.529 -16.862 23.524 1.00 44.97 191 THR A O 1
ATOM 1640 N N . LEU A 1 192 ? 0.070 -15.469 21.872 1.00 43.38 192 LEU A N 1
ATOM 1641 C CA . LEU A 1 192 ? 1.198 -14.861 22.601 1.00 43.38 192 LEU A CA 1
ATOM 1642 C C . LEU A 1 192 ? 0.846 -13.606 23.419 1.00 43.38 192 LEU A C 1
ATOM 1644 O O . LEU A 1 192 ? 1.674 -13.157 24.208 1.00 43.38 192 LEU A O 1
ATOM 1648 N N . VAL A 1 193 ? -0.372 -13.068 23.311 1.00 39.09 193 VAL A N 1
ATOM 1649 C CA . VAL A 1 193 ? -0.832 -11.972 24.181 1.00 39.09 193 VAL A CA 1
ATOM 1650 C C . VAL A 1 193 ? -1.546 -12.581 25.389 1.00 39.09 193 VAL A C 1
ATOM 1652 O O . VAL A 1 193 ? -2.767 -12.718 25.408 1.00 39.09 193 VAL A O 1
ATOM 1655 N N . LYS A 1 194 ? -0.776 -13.015 26.394 1.00 33.81 194 LYS A N 1
ATOM 1656 C CA . LYS A 1 194 ? -1.328 -13.279 27.730 1.00 33.81 194 LYS A CA 1
ATOM 1657 C C . LYS A 1 194 ? -1.510 -11.944 28.454 1.00 33.81 194 LYS A C 1
ATOM 1659 O O . LYS A 1 194 ? -0.576 -11.148 28.488 1.00 33.81 194 LYS A O 1
ATOM 1664 N N . HIS A 1 195 ? -2.727 -11.746 28.963 1.00 35.66 195 HIS A N 1
ATOM 1665 C CA . HIS A 1 195 ? -3.149 -10.648 29.836 1.00 35.66 195 HIS A CA 1
ATOM 1666 C C . HIS A 1 195 ? -2.199 -10.404 31.010 1.00 35.66 195 HIS A C 1
ATOM 1668 O O . HIS A 1 195 ? -1.694 -11.408 31.567 1.00 35.66 195 HIS A O 1
#

pLDDT: mean 71.21, std 15.63, range [33.81, 93.75]

Organism: NCBI:txid1879050